Protein AF-A0A267FAV2-F1 (afdb_monomer_lite)

Secondary structure (DSSP, 8-state):
---HHHHHHHHHH---HHHHHHHHHHHHHHT--STHHHHHHHHHHHHHHHHHHHHHHHHHHHHTTS------TTHHHHHHHHHHHHHHHHHHHHHHHHHHHHHHHHHHHHHTTSS-SSGGG---GGGGGT--S--HHHHHHHHHHHHHHHHHHHHHHHHHH--TTHHHHHHHHHHHHHHHHHHT--SSS-HHHHHHHHHHHHHHHHHHHHHHHHHHHHHHHHHHHHHH-

InterPro domains:
  IPR007070 GPI ethanolamine phosphate transferase 1 [PTHR12250] (17-224)
  IPR017852 GPI ethanolamine phosphate transferase 1, C-terminal [PF04987] (23-190)

Organism: NCBI:txid282301

Sequence (229 aa):
QLSPVSVSQSATGYSGLAPSVALLLPVYGLMCISYEGLFLLTLAVFLEAWTRIECLLLMTLADGSDGDCSADEADAKLGKERLAVERGLRTLGGGLRQNLCFVFLLLLSFFGTGNIASINSFDTSSVYCFITVFSPFTMGFLMLIKILLPMLTVGMAFAILARSLLVLEVLLFSDILAVHFFLQIRDHGSWLDIGTSIGHYVVVMATTVASVALLAASRLLLHQRSRQL

Foldseek 3Di:
DDDPVVLVCLVVPPPALVVVLVVLLVLLVLLDPPCLSVLLVVLLVVLRVVLVVLSVVVNVLVVVPPDDDPDDPPVVVVVVVVVVVVSVVVVVVSLLVLLVVLLVQLVCLQVSSPFPPFPVGHDLVSLCSPDVDDDPVVSVVSVVSNSLSSNLSSLLSVLSVDDPVSLVVSLVVLVVVLVVLVVVQDPDDDPVSNRRSVRVSVVSVVSSVSSVVSNVVSNVVSVVVVVVD

pLDDT: mean 78.75, std 15.15, range [25.14, 93.5]

Radius of gyration: 21.68 Å; chains: 1; bounding box: 67×32×62 Å

Structure (mmCIF, N/CA/C/O backbone):
data_AF-A0A267FAV2-F1
#
_entry.id   AF-A0A267FAV2-F1
#
loop_
_atom_site.group_PDB
_atom_site.id
_atom_site.type_symbol
_atom_site.label_atom_id
_atom_site.label_alt_id
_atom_site.label_comp_id
_atom_site.label_asym_id
_atom_site.label_entity_id
_atom_site.label_seq_id
_atom_site.pdbx_PDB_ins_code
_atom_site.Cartn_x
_atom_site.Cartn_y
_atom_site.Cartn_z
_atom_site.occupancy
_atom_site.B_iso_or_equiv
_atom_site.auth_seq_id
_atom_site.auth_comp_id
_atom_site.auth_asym_id
_atom_site.auth_atom_id
_atom_site.pdbx_PDB_model_num
ATOM 1 N N . GLN A 1 1 ? -22.532 -9.111 18.248 1.00 29.09 1 GLN A N 1
ATOM 2 C CA . GLN A 1 1 ? -22.185 -8.012 19.170 1.00 29.09 1 GLN A CA 1
ATOM 3 C C . GLN A 1 1 ? -20.945 -8.448 19.939 1.00 29.09 1 GLN A C 1
ATOM 5 O O . GLN A 1 1 ? -21.062 -9.324 20.782 1.00 29.09 1 GLN A O 1
ATOM 10 N N . LEU A 1 2 ? -19.753 -7.956 19.576 1.00 30.47 2 LEU A N 1
ATOM 11 C CA . LEU A 1 2 ? -18.562 -8.149 20.414 1.00 30.47 2 LEU A CA 1
ATOM 12 C C . LEU A 1 2 ? -18.612 -7.111 21.540 1.00 30.47 2 LEU A C 1
ATOM 14 O O . LEU A 1 2 ? -18.833 -5.932 21.270 1.00 30.47 2 LEU A O 1
ATOM 18 N N . SER A 1 3 ? -18.462 -7.559 22.783 1.00 2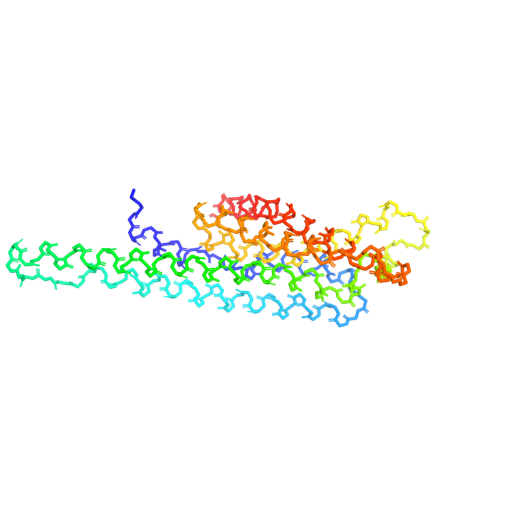5.14 3 SER A N 1
ATOM 19 C CA . SER A 1 3 ? -18.509 -6.715 23.977 1.00 25.14 3 SER A CA 1
ATOM 20 C C . SER A 1 3 ? -17.295 -5.771 24.056 1.00 25.14 3 SER A C 1
ATOM 22 O O . SER A 1 3 ? -16.193 -6.163 23.663 1.00 25.14 3 SER A O 1
ATOM 24 N N . PRO A 1 4 ? -17.442 -4.553 24.610 1.00 40.53 4 PRO A N 1
ATOM 25 C CA . PRO A 1 4 ? -16.343 -3.585 24.754 1.00 40.53 4 PRO A CA 1
ATOM 26 C C . PRO A 1 4 ? -15.168 -4.111 25.606 1.00 40.53 4 PRO A C 1
ATOM 28 O O . PRO A 1 4 ? -14.020 -3.728 25.388 1.00 40.53 4 PRO A O 1
ATOM 31 N N . VAL A 1 5 ? -15.414 -5.088 26.487 1.00 32.50 5 VAL A N 1
ATOM 32 C CA . VAL A 1 5 ? -14.384 -5.768 27.298 1.00 32.50 5 VAL A CA 1
ATOM 33 C C . VAL A 1 5 ? -13.406 -6.588 26.440 1.00 32.50 5 VAL A C 1
ATOM 35 O O . VAL A 1 5 ? -12.216 -6.648 26.746 1.00 32.50 5 VAL A O 1
ATOM 38 N N . SER A 1 6 ? -13.865 -7.149 25.315 1.00 32.69 6 SER A N 1
ATOM 39 C CA . SER A 1 6 ? -12.992 -7.884 24.386 1.00 32.69 6 SER A CA 1
ATOM 40 C C . SER A 1 6 ? -12.042 -6.969 23.603 1.00 32.69 6 SER A C 1
ATOM 42 O O . SER A 1 6 ? -10.961 -7.404 23.221 1.00 32.69 6 SER A O 1
ATOM 44 N N . VAL A 1 7 ? -12.376 -5.682 23.442 1.00 42.69 7 VAL A N 1
ATOM 45 C CA . VAL A 1 7 ? -11.479 -4.679 22.842 1.00 42.69 7 VAL A CA 1
ATOM 46 C C . VAL A 1 7 ? -10.377 -4.279 23.834 1.00 42.69 7 VAL A C 1
ATOM 48 O O . VAL A 1 7 ? -9.220 -4.158 23.436 1.00 42.69 7 VAL A O 1
ATOM 51 N N . SER A 1 8 ? -10.701 -4.173 25.128 1.00 34.88 8 SER A N 1
ATOM 52 C CA . SER A 1 8 ? -9.754 -3.793 26.192 1.00 34.88 8 SER A CA 1
ATOM 53 C C . SER A 1 8 ? -8.695 -4.870 26.494 1.00 34.88 8 SER A C 1
ATOM 55 O O . SER A 1 8 ? -7.505 -4.560 26.586 1.00 34.88 8 SER A O 1
ATOM 57 N N . GLN A 1 9 ? -9.081 -6.153 26.543 1.00 31.70 9 GLN A N 1
ATOM 58 C CA . GLN A 1 9 ? -8.112 -7.258 26.685 1.00 31.70 9 GLN A CA 1
ATOM 59 C C . GLN A 1 9 ? -7.260 -7.462 25.426 1.00 31.70 9 GLN A C 1
ATOM 61 O O . GLN A 1 9 ? -6.096 -7.849 25.512 1.00 31.70 9 GLN A O 1
ATOM 66 N N . SER A 1 10 ? -7.805 -7.141 24.251 1.00 40.38 10 SER A N 1
ATOM 67 C CA . SER A 1 10 ? -7.047 -7.180 23.004 1.00 40.38 10 SER A CA 1
ATOM 68 C C . SER A 1 10 ? -5.971 -6.085 22.974 1.00 40.38 10 SER A C 1
ATOM 70 O O . SER A 1 10 ? -4.807 -6.354 22.698 1.00 40.38 10 SER A O 1
ATOM 72 N N . ALA A 1 11 ? -6.299 -4.864 23.398 1.00 39.41 11 ALA A N 1
ATOM 73 C CA . ALA A 1 11 ? -5.379 -3.738 23.317 1.00 39.41 11 ALA A CA 1
ATOM 74 C C . ALA A 1 11 ? -4.231 -3.759 24.342 1.00 39.41 11 ALA A C 1
ATOM 76 O O . ALA A 1 11 ? -3.222 -3.089 24.138 1.00 39.41 11 ALA A O 1
ATOM 77 N N . THR A 1 12 ? -4.365 -4.532 25.421 1.00 39.56 12 THR A N 1
ATOM 78 C CA . THR A 1 12 ? -3.296 -4.758 26.410 1.00 39.56 12 THR A CA 1
ATOM 79 C C . THR A 1 12 ? -2.497 -6.040 26.141 1.00 39.56 12 THR A C 1
ATOM 81 O O . THR A 1 12 ? -1.340 -6.122 26.546 1.00 39.56 12 THR A O 1
ATOM 84 N N . GLY A 1 13 ? -3.069 -7.011 25.416 1.00 39.50 13 GLY A N 1
ATOM 85 C CA . GLY A 1 13 ? -2.434 -8.289 25.064 1.00 39.50 13 GLY A CA 1
ATOM 86 C C . GLY A 1 13 ? -1.768 -8.351 23.682 1.00 39.50 13 GLY A C 1
ATOM 87 O O . GLY A 1 13 ? -0.980 -9.265 23.432 1.00 39.50 13 GLY A O 1
ATOM 88 N N . TYR A 1 14 ? -2.026 -7.404 22.770 1.00 47.38 14 TYR A N 1
ATOM 89 C CA . TYR A 1 14 ? -1.315 -7.353 21.490 1.00 47.38 14 TYR A CA 1
ATOM 90 C C . TYR A 1 14 ? 0.112 -6.852 21.693 1.00 47.38 14 TYR A C 1
ATOM 92 O O . TYR A 1 14 ? 0.410 -5.661 21.655 1.00 47.38 14 TYR A O 1
ATOM 100 N N . SER A 1 15 ? 1.022 -7.806 21.855 1.00 54.25 15 SER A N 1
ATOM 101 C CA . SER A 1 15 ? 2.437 -7.641 21.554 1.00 54.25 15 SER A CA 1
ATOM 102 C C . SER A 1 15 ? 2.584 -6.827 20.256 1.00 54.25 15 SER A C 1
ATOM 104 O O . SER A 1 15 ? 2.169 -7.316 19.205 1.00 54.25 15 SER A O 1
ATOM 106 N N . GLY A 1 16 ? 3.094 -5.593 20.347 1.00 62.81 16 GLY A N 1
ATOM 107 C CA . GLY A 1 16 ? 2.963 -4.549 19.319 1.00 62.81 16 GLY A CA 1
ATOM 108 C C . GLY A 1 16 ? 3.390 -4.925 17.892 1.00 62.81 16 GLY A C 1
ATOM 109 O O . GLY A 1 16 ? 3.912 -6.013 17.622 1.00 62.81 16 GLY A O 1
ATOM 110 N N . LEU A 1 17 ? 3.196 -3.994 16.955 1.00 78.25 17 LEU A N 1
ATOM 111 C CA . LEU A 1 17 ? 3.663 -4.132 15.571 1.00 78.25 17 LEU A CA 1
ATOM 112 C C . LEU A 1 17 ? 5.196 -4.311 15.533 1.00 78.25 17 LEU A C 1
ATOM 114 O O . LEU A 1 17 ? 5.707 -5.111 14.746 1.00 78.25 17 LEU A O 1
ATOM 118 N N . ALA A 1 18 ? 5.912 -3.648 16.447 1.00 79.12 18 ALA A N 1
ATOM 119 C CA . ALA A 1 18 ? 7.370 -3.677 16.590 1.00 79.12 18 ALA A CA 1
ATOM 120 C C . ALA A 1 18 ? 8.040 -5.073 16.478 1.00 79.12 18 ALA A C 1
ATOM 122 O O . ALA A 1 18 ? 8.889 -5.241 15.605 1.00 79.12 18 ALA A O 1
ATOM 123 N N . PRO A 1 19 ? 7.694 -6.102 17.275 1.00 78.38 19 PRO A N 1
ATOM 124 C CA . PRO A 1 19 ? 8.284 -7.444 17.152 1.00 78.38 19 PRO A CA 1
ATOM 125 C C . PRO A 1 19 ? 8.024 -8.138 15.806 1.00 78.38 19 PRO A C 1
ATOM 127 O O . PRO A 1 19 ? 8.899 -8.847 15.316 1.00 78.38 19 PRO A O 1
ATOM 130 N N . SER A 1 20 ? 6.864 -7.926 15.174 1.00 82.44 20 SER A N 1
ATOM 131 C CA . SER A 1 20 ? 6.602 -8.467 13.830 1.00 82.44 20 SER A CA 1
ATOM 132 C C . SER A 1 20 ? 7.454 -7.769 12.768 1.00 82.44 20 SER A C 1
ATOM 134 O O . SER A 1 20 ? 7.945 -8.421 11.851 1.00 82.44 20 SER A O 1
ATOM 136 N N . VAL A 1 21 ? 7.682 -6.463 12.909 1.00 83.25 21 VAL A N 1
ATOM 137 C CA . VAL A 1 21 ? 8.559 -5.701 12.008 1.00 83.25 21 VAL A CA 1
ATOM 138 C C . VAL A 1 21 ? 10.035 -6.038 12.234 1.00 83.25 21 VAL A C 1
ATOM 140 O O . VAL A 1 21 ? 10.796 -6.123 11.271 1.00 83.25 21 VAL A O 1
ATOM 143 N N . ALA A 1 22 ? 10.441 -6.312 13.475 1.00 84.38 22 ALA A N 1
ATOM 144 C CA . ALA A 1 22 ? 11.809 -6.704 13.812 1.00 84.38 22 ALA A CA 1
ATOM 145 C C . ALA A 1 22 ? 12.256 -7.997 13.104 1.00 84.38 22 ALA A C 1
ATOM 147 O O . ALA A 1 22 ? 13.434 -8.136 12.795 1.00 84.38 22 ALA A O 1
ATOM 148 N N . LEU A 1 23 ? 11.328 -8.910 12.792 1.00 86.12 23 LEU A N 1
ATOM 149 C CA . LEU A 1 23 ? 11.600 -10.116 11.994 1.00 86.12 23 LEU A CA 1
ATOM 150 C C . LEU A 1 23 ? 11.865 -9.811 10.511 1.00 86.12 23 LEU A C 1
ATOM 152 O O . LEU A 1 23 ? 12.603 -10.541 9.854 1.00 86.12 23 LEU A O 1
ATOM 156 N N . LEU A 1 24 ? 11.271 -8.742 9.979 1.00 85.62 24 LEU A N 1
ATOM 157 C CA . LEU A 1 24 ? 11.387 -8.351 8.569 1.00 85.62 24 LEU A CA 1
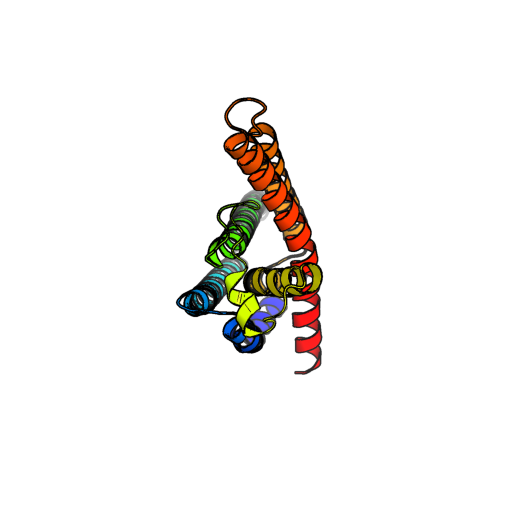ATOM 158 C C . LEU A 1 24 ? 12.613 -7.463 8.310 1.00 85.62 24 LEU A C 1
ATOM 160 O O . LEU A 1 24 ? 13.150 -7.452 7.202 1.00 85.62 24 LEU A O 1
ATOM 164 N N . LEU A 1 25 ? 13.075 -6.748 9.339 1.00 85.75 25 LEU A N 1
ATOM 165 C CA . LEU A 1 25 ? 14.178 -5.793 9.255 1.00 85.75 25 LEU A CA 1
ATOM 166 C C . LEU A 1 25 ? 15.505 -6.406 8.750 1.00 85.75 25 LEU A C 1
ATOM 168 O O . LEU A 1 25 ? 16.123 -5.782 7.890 1.00 85.75 25 LEU A O 1
ATOM 172 N N . PRO A 1 26 ? 15.943 -7.612 9.177 1.00 85.69 26 PRO A N 1
ATOM 173 C CA . PRO A 1 26 ? 17.168 -8.227 8.663 1.00 85.69 26 PRO A CA 1
ATOM 174 C C . PRO A 1 26 ? 17.061 -8.606 7.184 1.00 85.69 26 PRO A C 1
ATOM 176 O O . PRO A 1 26 ? 18.006 -8.402 6.430 1.00 85.69 26 PRO A O 1
ATOM 179 N N . VAL A 1 27 ? 15.903 -9.122 6.754 1.00 87.69 27 VAL A N 1
ATOM 180 C CA . VAL A 1 27 ? 15.676 -9.533 5.358 1.00 87.69 27 VAL A CA 1
ATOM 181 C C . VAL A 1 27 ? 15.732 -8.319 4.437 1.00 87.69 27 VAL A C 1
ATOM 183 O O . VAL A 1 27 ? 16.400 -8.355 3.408 1.00 87.69 27 VAL A O 1
ATOM 186 N N . TYR A 1 28 ? 15.076 -7.228 4.834 1.00 87.12 28 TYR A N 1
ATOM 187 C CA . TYR A 1 28 ? 15.125 -5.975 4.090 1.00 87.12 28 TYR A CA 1
ATOM 188 C C . TYR A 1 28 ? 16.530 -5.358 4.119 1.00 87.12 28 TYR A C 1
ATOM 190 O O . TYR A 1 28 ? 17.038 -4.954 3.078 1.00 87.12 28 TYR A O 1
ATOM 198 N N . GLY A 1 29 ? 17.191 -5.363 5.281 1.00 84.75 29 GLY A N 1
ATOM 199 C CA . GLY A 1 29 ? 18.538 -4.820 5.459 1.00 84.75 29 GLY A CA 1
ATOM 200 C C . GLY A 1 29 ? 19.592 -5.488 4.575 1.00 84.75 29 GLY A C 1
ATOM 201 O O . GLY A 1 29 ? 20.455 -4.795 4.046 1.00 84.75 29 GLY A O 1
ATOM 202 N N . LEU A 1 30 ? 19.490 -6.801 4.337 1.00 85.81 30 LEU A N 1
ATOM 203 C CA . LEU A 1 30 ? 20.377 -7.508 3.403 1.00 85.81 30 LEU A CA 1
ATOM 204 C C . LEU A 1 30 ? 20.200 -7.051 1.942 1.00 85.81 30 LEU A C 1
ATOM 206 O O . LEU A 1 30 ? 21.119 -7.208 1.144 1.00 85.81 30 LEU A O 1
ATOM 210 N N . MET A 1 31 ? 19.036 -6.499 1.584 1.00 82.94 31 MET A N 1
ATOM 211 C CA . MET A 1 31 ? 18.729 -5.992 0.240 1.00 82.94 31 MET A CA 1
ATOM 212 C C . MET A 1 31 ? 18.915 -4.469 0.101 1.00 82.94 31 MET A C 1
ATOM 214 O O . MET A 1 31 ? 18.584 -3.898 -0.944 1.00 82.94 31 MET A O 1
ATOM 218 N N . CYS A 1 32 ? 19.410 -3.782 1.133 1.00 82.62 32 CYS A N 1
ATOM 219 C CA . CYS A 1 32 ? 19.641 -2.338 1.112 1.00 82.62 32 CYS A CA 1
ATOM 220 C C . CYS A 1 32 ? 21.076 -2.011 0.693 1.00 82.62 32 CYS A C 1
ATOM 222 O O . CYS A 1 32 ? 22.023 -2.581 1.225 1.00 82.62 32 CYS A O 1
ATOM 224 N N . ILE A 1 33 ? 21.245 -1.034 -0.202 1.00 76.31 33 ILE A N 1
ATOM 225 C CA . ILE A 1 33 ? 22.588 -0.573 -0.613 1.00 76.31 33 ILE A CA 1
ATOM 226 C C . ILE A 1 33 ? 23.049 0.649 0.197 1.00 76.31 33 ILE A C 1
ATOM 228 O O . ILE A 1 33 ? 24.242 0.931 0.280 1.00 76.31 33 ILE A O 1
ATOM 232 N N . SER A 1 34 ? 22.123 1.413 0.790 1.00 75.12 34 SER A N 1
ATOM 233 C CA . SER A 1 34 ? 22.451 2.684 1.454 1.00 75.12 34 SER A CA 1
ATOM 234 C C . SER A 1 34 ? 21.309 3.176 2.369 1.00 75.12 34 SER A C 1
ATOM 236 O O . SER A 1 34 ? 20.778 2.417 3.181 1.00 75.12 34 SER A O 1
ATOM 238 N N . TYR A 1 35 ? 20.902 4.443 2.224 1.00 75.75 35 TYR A N 1
ATOM 239 C CA . TYR A 1 35 ? 19.837 5.130 2.965 1.00 75.75 35 TYR A CA 1
ATOM 240 C C . TYR A 1 35 ? 18.464 4.440 2.902 1.00 75.75 35 TYR A C 1
ATOM 242 O O . TYR A 1 35 ? 17.610 4.702 3.745 1.00 75.75 35 TYR A O 1
ATOM 250 N N . GLU A 1 36 ? 18.255 3.522 1.957 1.00 78.88 36 GLU A N 1
ATOM 251 C CA . GLU A 1 36 ? 17.046 2.699 1.846 1.00 78.88 36 GLU A CA 1
ATOM 252 C C . GLU A 1 36 ? 16.726 1.934 3.139 1.00 78.88 36 GLU A C 1
ATOM 254 O O . GLU A 1 36 ? 15.554 1.721 3.444 1.00 78.88 36 GLU A O 1
ATOM 259 N N . GLY A 1 37 ? 17.744 1.554 3.922 1.00 79.69 37 GLY A N 1
ATOM 260 C CA . GLY A 1 37 ? 17.553 0.887 5.214 1.00 79.69 37 GLY A CA 1
ATOM 261 C C . GLY A 1 37 ? 16.861 1.777 6.251 1.00 79.69 37 GLY A C 1
ATOM 262 O O . GLY A 1 37 ? 16.057 1.294 7.049 1.00 79.69 37 GLY A O 1
ATOM 263 N N . LEU A 1 38 ? 17.107 3.092 6.201 1.00 85.38 38 LEU A N 1
ATOM 264 C CA . LEU A 1 38 ? 16.455 4.059 7.087 1.00 85.38 38 LEU A CA 1
ATOM 265 C C . LEU A 1 38 ? 14.967 4.197 6.769 1.00 85.38 38 LEU A C 1
ATOM 267 O O . LEU A 1 38 ? 14.190 4.449 7.682 1.00 85.38 38 LEU A O 1
ATOM 271 N N . PHE A 1 39 ? 14.564 3.994 5.512 1.00 88.19 39 PHE A N 1
ATOM 272 C CA . PHE A 1 39 ? 13.165 4.100 5.102 1.00 88.19 39 PHE A CA 1
ATOM 273 C C . PHE A 1 39 ? 12.267 3.099 5.836 1.00 88.19 39 PHE A C 1
ATOM 275 O O . PHE A 1 39 ? 11.241 3.487 6.388 1.00 88.19 39 PHE A O 1
ATOM 282 N N . LEU A 1 40 ? 12.655 1.819 5.906 1.00 87.50 40 LEU A N 1
ATOM 283 C CA . LEU A 1 40 ? 11.840 0.827 6.614 1.00 87.50 40 LEU A CA 1
ATOM 284 C C . LEU A 1 40 ? 11.782 1.119 8.119 1.00 87.50 40 LEU A C 1
ATOM 286 O O . LEU A 1 40 ? 10.737 0.928 8.735 1.00 87.50 40 LEU A O 1
ATOM 290 N N . LEU A 1 41 ? 12.878 1.612 8.704 1.00 88.31 41 LEU A N 1
ATOM 291 C CA . LEU A 1 41 ? 12.920 1.998 10.113 1.00 88.31 41 LEU A CA 1
ATOM 292 C C . LEU A 1 41 ? 11.986 3.183 10.401 1.00 88.31 41 LEU A C 1
ATOM 294 O O . LEU A 1 41 ? 11.188 3.123 11.336 1.00 88.31 41 LEU A O 1
ATOM 298 N N . THR A 1 42 ? 12.061 4.252 9.605 1.00 90.81 42 THR A N 1
ATOM 299 C CA . THR A 1 42 ? 11.204 5.434 9.781 1.00 90.81 42 THR A CA 1
ATOM 300 C C . THR A 1 42 ? 9.741 5.095 9.523 1.00 90.81 42 THR A C 1
ATOM 302 O O . THR A 1 42 ? 8.882 5.502 10.306 1.00 90.81 42 THR A O 1
ATOM 305 N N . LEU A 1 43 ? 9.457 4.280 8.502 1.00 91.38 43 LEU A N 1
ATOM 306 C CA . LEU A 1 43 ? 8.122 3.752 8.230 1.00 91.38 43 LEU A CA 1
ATOM 307 C C . LEU A 1 43 ? 7.602 2.924 9.412 1.00 91.38 43 LEU A C 1
ATOM 309 O O . LEU A 1 43 ? 6.468 3.115 9.835 1.00 91.38 43 LEU A O 1
ATOM 313 N N . ALA A 1 44 ? 8.423 2.047 9.993 1.00 90.06 44 ALA A N 1
ATOM 314 C CA . ALA A 1 44 ? 8.038 1.229 11.141 1.00 90.06 44 ALA A CA 1
ATOM 315 C C . ALA A 1 44 ? 7.674 2.073 12.371 1.00 90.06 44 ALA A C 1
ATOM 317 O O . ALA A 1 44 ? 6.638 1.840 12.994 1.00 90.06 44 ALA A O 1
ATOM 318 N N . VAL A 1 45 ? 8.497 3.074 12.699 1.00 90.44 45 VAL A N 1
ATOM 319 C CA . VAL A 1 45 ? 8.231 4.002 13.810 1.00 90.44 45 VAL A CA 1
ATOM 320 C C . VAL A 1 45 ? 6.952 4.797 13.553 1.00 90.44 45 VAL A C 1
ATOM 322 O O . VAL A 1 45 ? 6.118 4.928 14.448 1.00 90.44 45 VAL A O 1
ATOM 325 N N . PHE A 1 46 ? 6.767 5.288 12.325 1.00 93.06 46 PHE A N 1
ATOM 326 C CA . PHE A 1 46 ? 5.557 6.006 11.938 1.00 93.06 46 PHE A CA 1
ATOM 327 C C . PHE A 1 46 ? 4.305 5.126 12.063 1.00 93.06 46 PHE A C 1
ATOM 329 O O . PHE A 1 46 ? 3.304 5.563 12.625 1.00 93.06 46 PHE A O 1
ATOM 336 N N . LEU A 1 47 ? 4.358 3.876 11.595 1.00 91.94 47 LEU A N 1
ATOM 337 C CA . LEU A 1 47 ? 3.239 2.933 11.673 1.00 91.94 47 LEU A CA 1
ATOM 338 C C . LEU A 1 47 ? 2.898 2.543 13.115 1.00 91.94 47 LEU A C 1
ATOM 340 O O . LEU A 1 47 ? 1.722 2.435 13.458 1.00 91.94 47 LEU A O 1
ATOM 344 N N . GLU A 1 48 ? 3.897 2.363 13.978 1.00 89.56 48 GLU A N 1
ATOM 345 C CA . GLU A 1 48 ? 3.685 2.119 15.410 1.00 89.56 48 GLU A CA 1
ATOM 346 C C . GLU A 1 48 ? 3.018 3.335 16.079 1.00 89.56 48 GLU A C 1
ATOM 348 O O . GLU A 1 48 ? 2.068 3.182 16.844 1.00 89.56 48 GLU A O 1
ATOM 353 N N . ALA A 1 49 ? 3.454 4.557 15.758 1.00 90.25 49 ALA A N 1
ATOM 354 C CA . ALA A 1 49 ? 2.815 5.769 16.266 1.00 90.25 49 ALA A CA 1
ATOM 355 C C . ALA A 1 49 ? 1.368 5.901 15.761 1.00 90.25 49 ALA A C 1
ATOM 357 O O . ALA A 1 49 ? 0.452 6.129 16.552 1.00 90.25 49 ALA A O 1
ATOM 358 N N . TRP A 1 50 ? 1.150 5.706 14.460 1.00 90.62 50 TRP A N 1
ATOM 359 C CA . TRP A 1 50 ? -0.169 5.780 13.836 1.00 90.62 50 TRP A CA 1
ATOM 360 C C . TRP A 1 50 ? -1.143 4.746 14.415 1.00 90.62 50 TRP A C 1
ATOM 362 O O . TRP A 1 50 ? -2.243 5.109 14.827 1.00 90.62 50 TRP A O 1
ATOM 372 N N . THR A 1 51 ? -0.729 3.481 14.531 1.00 87.56 51 THR A N 1
ATOM 373 C CA . THR A 1 51 ? -1.562 2.414 15.114 1.00 87.56 51 THR A CA 1
ATOM 374 C C . THR A 1 51 ? -1.922 2.687 16.571 1.00 87.56 51 THR A C 1
ATOM 376 O O . THR A 1 51 ? -3.076 2.504 16.952 1.00 87.56 51 THR A O 1
ATOM 379 N N . ARG A 1 52 ? -0.987 3.197 17.384 1.00 87.12 52 ARG A N 1
ATOM 380 C CA . ARG A 1 52 ? -1.275 3.595 18.772 1.00 87.12 52 ARG A CA 1
ATOM 381 C C . ARG A 1 52 ? -2.286 4.733 18.852 1.00 87.12 52 ARG A C 1
ATOM 383 O O . ARG A 1 52 ? -3.206 4.656 19.660 1.00 87.12 52 ARG A O 1
ATOM 390 N N . ILE A 1 53 ? -2.136 5.762 18.017 1.00 87.06 53 ILE A N 1
ATOM 391 C CA . ILE A 1 53 ? -3.068 6.897 17.972 1.00 87.06 53 ILE A CA 1
ATOM 392 C C . ILE A 1 53 ? -4.473 6.424 17.583 1.00 87.06 53 ILE A C 1
ATOM 394 O O . ILE A 1 53 ? -5.444 6.797 18.237 1.00 87.06 53 ILE A O 1
ATOM 398 N N . GLU A 1 54 ? -4.593 5.574 16.562 1.00 86.12 54 GLU A N 1
ATOM 399 C CA . GLU A 1 54 ? -5.885 5.021 16.144 1.00 86.12 54 GLU A CA 1
ATOM 400 C C . GLU A 1 54 ? -6.518 4.134 17.219 1.00 86.12 54 GLU A C 1
ATOM 402 O O . GLU A 1 54 ? -7.710 4.258 17.495 1.00 86.12 54 GLU A O 1
ATOM 407 N N . CYS A 1 55 ? -5.734 3.278 17.878 1.00 81.81 55 CYS A N 1
ATOM 408 C CA . CYS A 1 55 ? -6.224 2.462 18.987 1.00 81.81 55 CYS A CA 1
ATOM 409 C C . CYS A 1 55 ? -6.723 3.326 20.153 1.00 81.81 55 CYS A C 1
ATOM 411 O O . CYS A 1 55 ? -7.805 3.070 20.678 1.00 81.81 55 CYS A O 1
ATOM 413 N N . LEU A 1 56 ? -5.983 4.376 20.526 1.00 84.50 56 LEU A N 1
ATOM 414 C CA . LEU A 1 56 ? -6.405 5.321 21.564 1.00 84.50 56 LEU A CA 1
ATOM 415 C C . LEU A 1 56 ? -7.696 6.049 21.175 1.00 84.50 56 LEU A C 1
ATOM 417 O O . LEU A 1 56 ? -8.593 6.191 22.003 1.00 84.50 56 LEU A O 1
ATOM 421 N N . LEU A 1 57 ? -7.829 6.462 19.913 1.00 82.38 57 LEU A N 1
ATOM 422 C CA . LEU A 1 57 ? -9.049 7.096 19.417 1.00 82.38 57 LEU A CA 1
ATOM 423 C C . LEU A 1 57 ? -10.249 6.135 19.445 1.00 82.38 57 LEU A C 1
ATOM 425 O O . LEU A 1 57 ? -11.361 6.532 19.782 1.00 82.38 57 LEU A O 1
ATOM 429 N N . LEU A 1 58 ? -10.042 4.859 19.119 1.00 77.75 58 LEU A N 1
ATOM 430 C CA . LEU A 1 58 ? -11.096 3.847 19.204 1.00 77.75 58 LEU A CA 1
ATOM 431 C C . LEU A 1 58 ? -11.537 3.593 20.652 1.00 77.75 58 LEU A C 1
ATOM 433 O O . LEU A 1 58 ? -12.722 3.358 20.885 1.00 77.75 58 LEU A O 1
ATOM 437 N N . MET A 1 59 ? -10.612 3.660 21.613 1.00 76.88 59 MET A N 1
ATOM 438 C CA . MET A 1 59 ? -10.928 3.527 23.038 1.00 76.88 59 MET A CA 1
ATOM 439 C C . MET A 1 59 ? -11.734 4.712 23.569 1.00 76.88 59 MET A C 1
ATOM 441 O O . MET A 1 59 ? -12.748 4.498 24.227 1.00 76.88 59 MET A O 1
ATOM 445 N N . THR A 1 60 ? -11.341 5.950 23.255 1.00 76.56 60 THR A N 1
ATOM 446 C CA . THR A 1 60 ? -12.071 7.145 23.719 1.00 76.56 60 THR A CA 1
ATOM 447 C C . THR A 1 60 ? -13.487 7.212 23.154 1.00 76.56 60 THR A C 1
ATOM 449 O O . THR A 1 60 ? -14.414 7.639 23.839 1.00 76.56 60 THR A O 1
ATOM 452 N N . LEU A 1 61 ? -13.685 6.734 21.923 1.00 73.06 61 LEU A N 1
ATOM 453 C CA . LEU A 1 61 ? -15.013 6.610 21.322 1.00 73.06 61 LEU A CA 1
ATOM 454 C C . LEU A 1 61 ? -15.871 5.508 21.967 1.00 73.06 61 LEU A C 1
ATOM 456 O O . LEU A 1 61 ? -17.097 5.604 21.914 1.00 73.06 61 LEU A O 1
ATOM 460 N N . ALA A 1 62 ? -15.260 4.471 22.547 1.00 68.81 62 ALA A N 1
ATOM 461 C CA . ALA A 1 62 ? -15.974 3.397 23.236 1.00 68.81 62 ALA A CA 1
ATOM 462 C C . ALA A 1 62 ? -16.409 3.798 24.658 1.00 68.81 62 ALA A C 1
ATOM 464 O O . ALA A 1 62 ? -17.512 3.446 25.069 1.00 68.81 62 ALA A O 1
ATOM 465 N N . ASP A 1 63 ? -15.577 4.562 25.370 1.00 65.75 63 ASP A N 1
ATOM 466 C CA . ASP A 1 63 ? -15.807 4.985 26.761 1.00 65.75 63 ASP A CA 1
ATOM 467 C C . ASP A 1 63 ? -16.981 5.976 26.905 1.00 65.75 63 ASP A C 1
ATOM 469 O O . ASP A 1 63 ? -17.734 5.949 27.874 1.00 65.75 63 ASP A O 1
ATOM 473 N N . GLY A 1 64 ? -17.250 6.778 25.869 1.00 57.12 64 GLY A N 1
ATOM 474 C CA . GLY A 1 64 ? -18.415 7.674 25.821 1.00 57.12 64 GLY A CA 1
ATOM 475 C C . GLY A 1 64 ? -19.785 6.976 25.741 1.00 57.12 64 GLY A C 1
ATOM 476 O O . GLY A 1 64 ? -20.794 7.658 25.563 1.00 57.12 64 GLY A O 1
ATOM 477 N N . SER A 1 65 ? -19.844 5.639 25.813 1.00 54.12 65 SER A N 1
ATOM 478 C CA . SER A 1 65 ? -21.086 4.857 25.757 1.00 54.12 65 SER A CA 1
ATOM 479 C C . SER A 1 65 ? -21.703 4.537 27.127 1.00 54.12 65 SER A C 1
ATOM 481 O O . SER A 1 65 ? -22.877 4.170 27.141 1.00 54.12 65 SER A O 1
ATOM 483 N N . ASP A 1 66 ? -20.965 4.683 28.234 1.00 49.97 66 ASP A N 1
ATOM 484 C CA . ASP A 1 66 ? -21.416 4.279 29.584 1.00 49.97 66 ASP A CA 1
ATOM 485 C C . ASP A 1 66 ? -21.829 5.463 30.489 1.00 49.97 66 ASP A C 1
ATOM 487 O O . ASP A 1 66 ? -22.113 5.285 31.670 1.00 49.97 66 ASP A O 1
ATOM 491 N N . GLY A 1 67 ? -21.915 6.681 29.943 1.00 48.22 67 GLY A N 1
ATOM 492 C CA . GLY A 1 67 ? -22.384 7.864 30.674 1.00 48.22 67 GLY A CA 1
ATOM 493 C C . GLY A 1 67 ? -23.912 7.934 30.797 1.00 48.22 67 GLY A C 1
ATOM 494 O O . GLY A 1 67 ? -24.593 8.211 29.811 1.00 48.22 67 GLY A O 1
ATOM 495 N N . ASP A 1 68 ? -24.403 7.693 32.017 1.00 52.84 68 ASP A N 1
ATOM 496 C CA . ASP A 1 68 ? -25.768 7.830 32.556 1.00 52.84 68 ASP A CA 1
ATOM 497 C C . ASP A 1 68 ? -26.718 8.807 31.841 1.00 52.84 68 ASP A C 1
ATOM 499 O O . ASP A 1 68 ? -26.375 9.961 31.592 1.00 52.84 68 ASP A O 1
ATOM 503 N N . CYS A 1 69 ? -27.980 8.393 31.663 1.00 47.06 69 CYS A N 1
ATOM 504 C CA . CYS A 1 69 ? -29.109 9.317 31.496 1.00 47.06 69 CYS A CA 1
ATOM 505 C C . CYS A 1 69 ? -30.388 8.758 32.139 1.00 47.06 69 CYS A C 1
ATOM 507 O O . CYS A 1 69 ? -31.152 8.016 31.522 1.00 47.06 69 CYS A O 1
ATOM 509 N N . SER A 1 70 ? 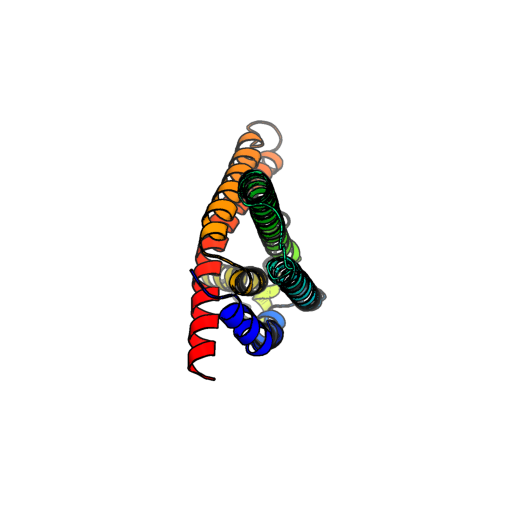-30.643 9.184 33.375 1.00 46.94 70 SER A N 1
ATOM 510 C CA . SER A 1 70 ? -31.978 9.284 33.963 1.00 46.94 70 SER A CA 1
ATOM 511 C C . SER A 1 70 ? -32.704 10.499 33.360 1.00 46.94 70 SER A C 1
ATOM 513 O O . SER A 1 70 ? -32.515 11.621 33.829 1.00 46.94 70 SER A O 1
ATOM 515 N N . ALA A 1 71 ? -33.487 10.307 32.296 1.00 57.34 71 ALA A N 1
ATOM 516 C CA . ALA A 1 71 ? -34.379 11.327 31.728 1.00 57.34 71 ALA A CA 1
ATOM 517 C C . ALA A 1 71 ? -35.568 10.675 30.994 1.00 57.34 71 ALA A C 1
ATOM 519 O O . ALA A 1 71 ? -35.450 9.546 30.516 1.00 57.34 71 ALA A O 1
ATOM 520 N N . ASP A 1 72 ? -36.695 11.394 30.932 1.00 59.28 72 ASP A N 1
ATOM 521 C CA . ASP A 1 72 ? -38.019 10.951 30.463 1.00 59.28 72 ASP A CA 1
ATOM 522 C C . ASP A 1 72 ? -38.029 10.102 29.175 1.00 59.28 72 ASP A C 1
ATOM 524 O O . ASP A 1 72 ? -37.397 10.412 28.166 1.00 59.28 72 ASP A O 1
ATOM 528 N N . GLU A 1 73 ? -38.833 9.034 29.196 1.00 61.53 73 GLU A N 1
ATOM 529 C CA . GLU A 1 73 ? -38.787 7.887 28.275 1.00 61.53 73 GLU A CA 1
ATOM 530 C C . GLU A 1 73 ? -39.149 8.203 26.804 1.00 61.53 73 GLU A C 1
ATOM 532 O O . GLU A 1 73 ? -38.774 7.454 25.896 1.00 61.53 73 GLU A O 1
ATOM 537 N N . ALA A 1 74 ? -39.849 9.315 26.541 1.00 60.84 74 ALA A N 1
ATOM 538 C CA . ALA A 1 74 ? -40.249 9.742 25.193 1.00 60.84 74 ALA A CA 1
ATOM 539 C C . ALA A 1 74 ? -39.195 10.634 24.505 1.00 60.84 74 ALA A C 1
ATOM 541 O O . ALA A 1 74 ? -38.795 10.338 23.376 1.00 60.84 74 ALA A O 1
ATOM 542 N N . ASP A 1 75 ? -38.677 11.657 25.194 1.00 62.41 75 ASP A N 1
ATOM 543 C CA . ASP A 1 75 ? -37.577 12.501 24.691 1.00 62.41 75 ASP A CA 1
ATOM 544 C C . ASP A 1 75 ? -36.243 11.738 24.662 1.00 62.41 75 ASP A C 1
ATOM 546 O O . ASP A 1 75 ? -35.416 11.934 23.764 1.00 62.41 75 ASP A O 1
ATOM 550 N N . ALA A 1 76 ? -36.067 10.768 25.566 1.00 65.31 76 ALA A N 1
ATOM 551 C CA . ALA A 1 76 ? -34.923 9.865 25.558 1.00 65.31 76 ALA A CA 1
ATOM 552 C C . ALA A 1 76 ? -34.848 9.012 24.280 1.00 65.31 76 ALA A C 1
ATOM 554 O O . ALA A 1 76 ? -33.747 8.718 23.814 1.00 65.31 76 ALA A O 1
ATOM 555 N N . LYS A 1 77 ? -35.981 8.631 23.666 1.00 69.44 77 LYS A N 1
ATOM 556 C CA . LYS A 1 77 ? -35.981 7.844 22.416 1.00 69.44 77 LYS A CA 1
ATOM 557 C C . LYS A 1 77 ? -35.496 8.664 21.222 1.00 69.44 77 LYS A C 1
ATOM 559 O O . LYS A 1 77 ? -34.607 8.202 20.507 1.00 69.44 77 LYS A O 1
ATOM 564 N N . LEU A 1 78 ? -36.002 9.888 21.053 1.00 70.69 78 LEU A N 1
ATOM 565 C CA . LEU A 1 78 ? -35.587 10.782 19.965 1.00 70.69 78 LEU A CA 1
ATOM 566 C C . LEU A 1 78 ? -34.112 11.200 20.108 1.00 70.69 78 LEU A C 1
ATOM 568 O O . LEU A 1 78 ? -33.355 11.192 19.133 1.00 70.69 78 LEU A O 1
ATOM 572 N N . GLY A 1 79 ? -33.672 11.495 21.336 1.00 70.75 79 GLY A N 1
ATOM 573 C CA . GLY A 1 79 ? -32.269 11.781 21.640 1.00 70.75 79 GLY A CA 1
ATOM 574 C C . GLY A 1 79 ? -31.347 10.591 21.353 1.00 70.75 79 GLY A C 1
ATOM 575 O O . GLY A 1 79 ? -30.274 10.764 20.770 1.00 70.75 79 GLY A O 1
ATOM 576 N N . LYS A 1 80 ? -31.778 9.367 21.681 1.00 73.12 80 LYS A N 1
ATOM 577 C CA . LYS A 1 80 ? -31.009 8.134 21.459 1.00 73.12 80 LYS A CA 1
ATOM 578 C C . LYS A 1 80 ? -30.854 7.795 19.977 1.00 73.12 80 LYS A C 1
ATOM 580 O O . LYS A 1 80 ? -29.767 7.369 19.586 1.00 73.12 80 LYS A O 1
ATOM 585 N N . GLU A 1 81 ? -31.876 8.033 19.152 1.00 75.06 81 GLU A N 1
ATOM 586 C CA . GLU A 1 81 ? -31.782 7.879 17.692 1.00 75.06 81 GLU A CA 1
ATOM 587 C C . GLU A 1 81 ? -30.825 8.899 17.070 1.00 75.06 81 GLU A C 1
ATOM 589 O O . GLU A 1 81 ? -29.935 8.521 16.307 1.00 75.06 81 GLU A O 1
ATOM 594 N N . ARG A 1 82 ? -30.917 10.177 17.460 1.00 72.94 82 ARG A N 1
ATOM 595 C CA . ARG A 1 82 ? -29.993 11.218 16.984 1.00 72.94 82 ARG A CA 1
ATOM 596 C C . ARG A 1 82 ? -28.543 10.910 17.372 1.00 72.94 82 ARG A C 1
ATOM 598 O O . ARG A 1 82 ? -27.645 11.024 16.539 1.00 72.94 82 ARG A O 1
ATOM 605 N N . LEU A 1 83 ? -28.320 10.440 18.601 1.00 72.88 83 LEU A N 1
ATOM 606 C CA . LEU A 1 83 ? -27.003 10.021 19.091 1.00 72.88 83 LEU A CA 1
ATOM 607 C C . LEU A 1 83 ? -26.495 8.747 18.393 1.00 72.88 83 LEU A C 1
ATOM 609 O O . LEU A 1 83 ? -25.286 8.551 18.268 1.00 72.88 83 LEU A O 1
ATOM 613 N N . ALA A 1 84 ? -27.389 7.849 17.968 1.00 70.81 84 ALA A N 1
ATOM 614 C CA . ALA A 1 84 ? -27.037 6.650 17.208 1.00 70.81 84 ALA A CA 1
ATOM 615 C C . ALA A 1 84 ? -26.643 6.989 15.763 1.00 70.81 84 ALA A C 1
ATOM 617 O O . ALA A 1 84 ? -25.639 6.471 15.276 1.00 70.81 84 ALA A O 1
ATOM 618 N N . VAL A 1 85 ? -27.366 7.906 15.109 1.00 76.69 85 VAL A N 1
ATOM 619 C CA . VAL A 1 85 ? -27.018 8.425 13.776 1.00 76.69 85 VAL A CA 1
ATOM 620 C C . VAL A 1 85 ? -25.680 9.161 13.817 1.00 76.69 85 VAL A C 1
ATOM 622 O O . VAL A 1 85 ? -24.811 8.888 12.993 1.00 76.69 85 VAL A O 1
ATOM 625 N N . GLU A 1 86 ? -25.464 10.034 14.804 1.00 73.00 86 GLU A N 1
ATOM 626 C CA . GLU A 1 86 ? -24.201 10.765 14.956 1.00 73.00 86 GLU A CA 1
ATOM 627 C C . GLU A 1 86 ? -23.018 9.820 15.226 1.00 73.00 86 GLU A C 1
ATOM 629 O O . GLU A 1 86 ? -21.946 9.978 14.639 1.00 73.00 86 GLU A O 1
ATOM 634 N N . ARG A 1 87 ? -23.217 8.775 16.041 1.00 67.38 87 ARG A N 1
ATOM 635 C CA . ARG A 1 87 ? -22.222 7.707 16.232 1.00 67.38 87 ARG A CA 1
ATOM 636 C C . ARG A 1 87 ? -21.969 6.913 14.955 1.00 67.38 87 ARG A C 1
ATOM 638 O O . ARG A 1 87 ? -20.812 6.623 14.658 1.00 67.38 87 ARG A O 1
ATOM 645 N N . GLY A 1 88 ? -23.007 6.594 14.186 1.00 66.50 88 GLY A N 1
ATOM 646 C CA . GLY A 1 88 ? -22.880 5.939 12.884 1.00 66.50 88 GLY A CA 1
ATOM 647 C C . GLY A 1 88 ? -22.038 6.766 11.914 1.00 66.50 88 GLY A C 1
ATOM 648 O O . GLY A 1 88 ? -21.089 6.251 11.329 1.00 66.50 88 GLY A O 1
ATOM 649 N N . LEU A 1 89 ? -22.307 8.071 11.833 1.00 68.31 89 LEU A N 1
ATOM 650 C CA . LEU A 1 89 ? -21.574 9.006 10.980 1.00 68.31 89 LEU A CA 1
ATOM 651 C C . LEU A 1 89 ? -20.109 9.164 11.412 1.00 68.31 89 LEU A C 1
ATOM 653 O O . LEU A 1 89 ? -19.213 9.153 10.571 1.00 68.31 89 LEU A O 1
ATOM 657 N N . ARG A 1 90 ? -19.843 9.250 12.723 1.00 68.88 90 ARG A N 1
ATOM 658 C CA . ARG A 1 90 ? -18.476 9.301 13.274 1.00 68.88 90 ARG A CA 1
ATOM 659 C C . ARG A 1 90 ? -17.709 7.998 13.044 1.00 68.88 90 ARG A C 1
ATOM 661 O O . ARG A 1 90 ? -16.524 8.040 12.732 1.00 68.88 90 ARG A O 1
ATOM 668 N N . THR A 1 91 ? -18.377 6.851 13.158 1.00 69.38 91 THR A N 1
ATOM 669 C CA . THR A 1 91 ? -17.767 5.534 12.912 1.00 69.38 91 THR A CA 1
ATOM 670 C C . THR A 1 91 ? -17.437 5.355 11.430 1.00 69.38 91 THR A C 1
ATOM 672 O O . THR A 1 91 ? -16.344 4.898 11.103 1.00 69.38 91 THR A O 1
ATOM 675 N N . LEU A 1 92 ? -18.340 5.785 10.542 1.00 70.56 92 LEU A N 1
ATOM 676 C CA . LEU A 1 92 ? -18.129 5.778 9.095 1.00 70.56 92 LEU A CA 1
ATOM 677 C C . LEU A 1 92 ? -16.993 6.731 8.687 1.00 70.56 92 LEU A C 1
ATOM 679 O O . LEU A 1 92 ? -16.092 6.339 7.951 1.00 70.56 92 LEU A O 1
ATOM 683 N N . GLY A 1 93 ? -16.980 7.957 9.221 1.00 74.62 93 GLY A N 1
ATOM 684 C CA . GLY A 1 93 ? -15.894 8.918 8.997 1.00 74.62 93 GLY A CA 1
ATOM 685 C C . GLY A 1 93 ? -14.543 8.433 9.538 1.00 74.62 93 GLY A C 1
ATOM 686 O O . GLY A 1 93 ? -13.504 8.657 8.917 1.00 74.62 93 GLY A O 1
ATOM 687 N N . GLY A 1 94 ? -14.552 7.715 10.664 1.00 76.56 94 GLY A N 1
ATOM 688 C CA . GLY A 1 94 ? -13.374 7.048 11.214 1.00 76.56 94 GLY A CA 1
ATOM 689 C C . GLY A 1 94 ? -12.823 5.964 10.285 1.00 76.56 94 GLY A C 1
ATOM 690 O O . GLY A 1 94 ? -11.621 5.959 10.022 1.00 76.56 94 GLY A O 1
ATOM 691 N N . GLY A 1 95 ? -13.696 5.105 9.749 1.00 79.50 95 GLY A N 1
ATOM 692 C CA . GLY A 1 95 ? -13.326 4.065 8.781 1.00 79.50 95 GLY A CA 1
ATOM 693 C C . GLY A 1 95 ? -12.746 4.644 7.492 1.00 79.50 95 GLY A C 1
ATOM 694 O O . GLY A 1 95 ? -11.661 4.249 7.068 1.00 79.50 95 GLY A O 1
ATOM 695 N N . LEU A 1 96 ? -13.390 5.681 6.949 1.00 82.31 96 LEU A N 1
ATOM 696 C CA . LEU A 1 96 ? -12.912 6.406 5.773 1.00 82.31 96 LEU A CA 1
ATOM 697 C C . LEU A 1 96 ? -11.481 6.931 5.957 1.00 82.31 96 LEU A C 1
ATOM 699 O O . LEU A 1 96 ? -10.617 6.716 5.107 1.00 82.31 96 LEU A O 1
ATOM 703 N N . ARG A 1 97 ? -11.211 7.599 7.083 1.00 84.94 97 ARG A N 1
ATOM 704 C CA . ARG A 1 97 ? -9.881 8.143 7.392 1.00 84.94 97 ARG A CA 1
ATOM 705 C C . ARG A 1 97 ? -8.824 7.042 7.477 1.00 84.94 97 ARG A C 1
ATOM 707 O O . ARG A 1 97 ? -7.750 7.197 6.904 1.00 84.94 97 ARG A O 1
ATOM 714 N N . GLN A 1 98 ? -9.130 5.931 8.149 1.00 85.00 98 GLN A N 1
ATOM 715 C CA . GLN A 1 98 ? -8.214 4.791 8.271 1.00 85.00 98 GLN A CA 1
ATOM 716 C C . GLN A 1 98 ? -7.882 4.182 6.905 1.00 85.00 98 GLN A C 1
ATOM 718 O O . GLN A 1 98 ? -6.717 3.898 6.628 1.00 85.00 98 GLN A O 1
ATOM 723 N N . ASN A 1 99 ? -8.880 4.045 6.035 1.00 86.00 99 ASN A N 1
ATOM 724 C CA . ASN A 1 99 ? -8.713 3.458 4.707 1.00 86.00 99 ASN A CA 1
ATOM 725 C C . ASN A 1 99 ? -7.919 4.368 3.769 1.00 86.00 99 ASN A C 1
ATOM 727 O O . ASN A 1 99 ? -7.031 3.894 3.064 1.00 86.00 99 ASN A O 1
ATOM 731 N N . LEU A 1 100 ? -8.169 5.679 3.809 1.00 87.50 100 LEU A N 1
ATOM 732 C CA . LEU A 1 100 ? -7.378 6.656 3.059 1.00 87.50 100 LEU A CA 1
ATOM 733 C C . LEU A 1 100 ? -5.919 6.674 3.527 1.00 87.50 100 LEU A C 1
ATOM 735 O O . LEU A 1 100 ? -5.013 6.637 2.696 1.00 87.50 100 LEU A O 1
ATOM 739 N N . CYS A 1 101 ? -5.682 6.672 4.843 1.00 89.50 101 CYS A N 1
ATOM 740 C CA . CYS A 1 101 ? -4.332 6.553 5.393 1.00 89.50 101 CYS A CA 1
ATOM 741 C C . CYS A 1 101 ? -3.659 5.251 4.947 1.00 89.50 101 CYS A C 1
ATOM 743 O O . CYS A 1 101 ? -2.489 5.278 4.582 1.00 89.50 101 CYS A O 1
ATOM 745 N N . PHE A 1 102 ? -4.382 4.131 4.925 1.00 89.25 102 PHE A N 1
ATOM 746 C CA . PHE A 1 102 ? -3.844 2.851 4.476 1.00 89.25 102 PHE A CA 1
ATOM 747 C C . PHE A 1 102 ? -3.430 2.861 3.005 1.00 89.25 102 PHE A C 1
ATOM 749 O O . PHE A 1 102 ? -2.292 2.510 2.698 1.00 89.25 102 PHE A O 1
ATOM 756 N N . VAL A 1 103 ? -4.316 3.298 2.104 1.00 89.94 103 VAL A N 1
ATOM 757 C CA . VAL A 1 103 ? -4.012 3.392 0.666 1.00 89.94 103 VAL A CA 1
ATOM 758 C C . VAL A 1 103 ? -2.830 4.334 0.437 1.00 89.94 103 VAL A C 1
ATOM 760 O O . VAL A 1 103 ? -1.900 3.995 -0.294 1.00 89.94 103 VAL A O 1
ATOM 763 N N . PHE A 1 104 ? -2.808 5.481 1.121 1.00 90.94 104 PHE A N 1
ATOM 764 C CA . PHE A 1 104 ? -1.687 6.415 1.065 1.00 90.94 104 PHE A CA 1
ATOM 765 C C . PHE A 1 104 ? -0.373 5.781 1.541 1.00 90.94 104 PHE A C 1
ATOM 767 O O . PHE A 1 104 ? 0.642 5.896 0.859 1.00 90.94 104 PHE A O 1
ATOM 774 N N . LEU A 1 105 ? -0.380 5.085 2.680 1.00 93.06 105 LEU A N 1
ATOM 775 C CA . LEU A 1 105 ? 0.811 4.439 3.234 1.00 93.06 105 LEU A CA 1
ATOM 776 C C . LEU A 1 105 ? 1.294 3.272 2.371 1.00 93.06 105 LEU A C 1
ATOM 778 O O . LEU A 1 105 ? 2.501 3.076 2.256 1.00 93.06 105 LEU A O 1
ATOM 782 N N . LEU A 1 106 ? 0.386 2.538 1.723 1.00 91.75 106 LEU A N 1
ATOM 783 C CA . LEU A 1 106 ? 0.746 1.516 0.743 1.00 91.75 106 LEU A CA 1
ATOM 784 C C . LEU A 1 106 ? 1.477 2.129 -0.452 1.00 91.75 106 LEU A C 1
ATOM 786 O O . LEU A 1 106 ? 2.570 1.676 -0.789 1.00 91.75 106 LEU A O 1
ATOM 790 N N . LEU A 1 107 ? 0.928 3.190 -1.048 1.00 90.75 107 LEU A N 1
ATOM 791 C CA . LEU A 1 107 ? 1.586 3.896 -2.151 1.00 90.75 107 LEU A CA 1
ATOM 792 C C . LEU A 1 107 ? 2.933 4.477 -1.710 1.00 90.75 107 LEU A C 1
ATOM 794 O O . LEU A 1 107 ? 3.931 4.304 -2.406 1.00 90.75 107 LEU A O 1
ATOM 798 N N . LEU A 1 108 ? 2.990 5.092 -0.526 1.00 91.81 108 LEU A N 1
ATOM 799 C CA . LEU A 1 108 ? 4.230 5.608 0.052 1.00 91.81 108 LEU A CA 1
ATOM 800 C C . LEU A 1 108 ? 5.270 4.497 0.240 1.00 91.81 108 LEU A C 1
ATOM 802 O O . LEU A 1 108 ? 6.441 4.710 -0.051 1.00 91.81 108 LEU A O 1
ATOM 806 N N . SER A 1 109 ? 4.859 3.312 0.694 1.00 91.00 109 SER A N 1
ATOM 807 C CA . SER A 1 109 ? 5.757 2.167 0.867 1.00 91.00 109 SER A CA 1
ATOM 808 C C . SER A 1 109 ? 6.263 1.589 -0.456 1.00 91.00 109 SER A C 1
ATOM 810 O O . SER A 1 109 ? 7.413 1.168 -0.513 1.00 91.00 109 SER A O 1
ATOM 812 N N . PHE A 1 110 ? 5.460 1.644 -1.524 1.00 88.75 110 PHE A N 1
ATOM 813 C CA . PHE A 1 110 ? 5.877 1.250 -2.870 1.00 88.75 110 PHE A CA 1
ATOM 814 C C . PHE A 1 110 ? 6.881 2.242 -3.480 1.00 88.75 110 PHE A C 1
ATOM 816 O O . PHE A 1 110 ? 7.928 1.838 -3.976 1.00 88.75 110 PHE A O 1
ATOM 823 N N . PHE A 1 111 ? 6.592 3.546 -3.428 1.00 86.44 111 PHE A N 1
ATOM 824 C CA . PHE A 1 111 ? 7.476 4.574 -3.997 1.00 86.44 111 PHE A CA 1
ATOM 825 C C . PHE A 1 111 ? 8.711 4.852 -3.124 1.00 86.44 111 PHE A C 1
ATOM 827 O O . PHE A 1 111 ? 9.755 5.273 -3.621 1.00 86.44 111 PHE A O 1
ATOM 834 N N . GLY A 1 112 ? 8.616 4.609 -1.816 1.00 82.06 112 GLY A N 1
ATOM 835 C CA . GLY A 1 112 ? 9.658 4.923 -0.841 1.00 82.06 112 GLY A CA 1
ATOM 836 C C . GLY A 1 112 ? 10.845 3.958 -0.812 1.00 82.06 112 GLY A C 1
ATOM 837 O O . GLY A 1 112 ? 11.873 4.298 -0.232 1.00 82.06 112 GLY A O 1
ATOM 838 N N . THR A 1 113 ? 10.783 2.805 -1.492 1.00 77.88 113 THR A N 1
ATOM 839 C CA . THR A 1 113 ? 11.927 1.876 -1.619 1.00 77.88 113 THR A CA 1
ATOM 840 C C . THR A 1 113 ? 13.073 2.401 -2.494 1.00 77.88 113 THR A C 1
ATOM 842 O O . THR A 1 113 ? 14.017 1.667 -2.765 1.00 77.88 113 THR A O 1
ATOM 845 N N . GLY A 1 114 ? 13.022 3.676 -2.896 1.00 61.09 114 GLY A N 1
ATOM 846 C CA . GLY A 1 114 ? 14.212 4.483 -3.181 1.00 61.09 114 GLY A CA 1
ATOM 847 C C . GLY A 1 114 ? 14.727 4.464 -4.615 1.00 61.09 114 GLY A C 1
ATOM 848 O O . GLY A 1 114 ? 15.696 5.157 -4.900 1.00 61.09 114 GLY A O 1
ATOM 849 N N . ASN A 1 115 ? 14.099 3.724 -5.531 1.00 65.31 115 ASN A N 1
ATOM 850 C CA . ASN A 1 115 ? 14.641 3.595 -6.890 1.00 65.31 115 ASN A CA 1
ATOM 851 C C . ASN A 1 115 ? 13.592 3.267 -7.964 1.00 65.31 115 ASN A C 1
ATOM 853 O O . ASN A 1 115 ? 13.883 2.650 -8.986 1.00 65.31 115 ASN A O 1
ATOM 857 N N . ILE A 1 116 ? 12.332 3.619 -7.694 1.00 67.69 116 ILE A N 1
ATOM 858 C CA . ILE A 1 116 ? 11.190 3.298 -8.550 1.00 67.69 116 ILE A CA 1
ATOM 859 C C . ILE A 1 116 ? 10.319 4.549 -8.662 1.00 67.69 116 ILE A C 1
ATOM 861 O O . ILE A 1 116 ? 9.411 4.763 -7.865 1.00 67.69 116 ILE A O 1
ATOM 865 N N . ALA A 1 117 ? 10.602 5.400 -9.649 1.00 62.97 117 ALA A N 1
ATOM 866 C CA . ALA A 1 117 ? 9.687 6.486 -10.014 1.00 62.97 117 ALA A CA 1
ATOM 867 C C . ALA A 1 117 ? 8.533 5.970 -10.895 1.00 62.97 117 ALA A C 1
ATOM 869 O O . ALA A 1 117 ? 7.403 6.436 -10.810 1.00 62.97 117 ALA A O 1
ATOM 870 N N . SER A 1 118 ? 8.818 4.976 -11.739 1.00 69.31 118 SER A N 1
ATOM 871 C CA . SER A 1 118 ? 7.853 4.271 -12.585 1.00 69.31 118 SER A CA 1
ATOM 872 C C . SER A 1 118 ? 8.414 2.899 -12.965 1.00 69.31 118 SER A C 1
ATOM 874 O O . SER A 1 118 ? 9.600 2.642 -12.749 1.00 69.31 118 SER A O 1
ATOM 876 N N . ILE A 1 119 ? 7.595 2.047 -13.598 1.00 72.50 119 ILE A N 1
ATOM 877 C CA . ILE A 1 119 ? 8.018 0.745 -14.158 1.00 72.50 119 ILE A CA 1
ATOM 878 C C . ILE A 1 119 ? 9.248 0.873 -15.069 1.00 72.50 119 ILE A C 1
ATOM 880 O O . ILE A 1 119 ? 10.110 -0.001 -15.084 1.00 72.50 119 ILE A O 1
ATOM 884 N N . ASN A 1 120 ? 9.388 2.008 -15.750 1.00 70.56 120 ASN A N 1
ATOM 885 C CA . ASN A 1 120 ? 10.476 2.247 -16.694 1.00 70.56 120 ASN A CA 1
ATOM 886 C C . ASN A 1 120 ? 11.782 2.709 -16.029 1.00 70.56 120 ASN A C 1
ATOM 888 O O . ASN A 1 120 ? 12.810 2.760 -16.693 1.00 70.56 120 ASN A O 1
ATOM 892 N N . SER A 1 121 ? 11.748 3.061 -14.741 1.00 72.62 121 SER A N 1
ATOM 893 C CA . SER A 1 121 ? 12.897 3.575 -13.984 1.00 72.62 121 SER A CA 1
ATOM 894 C C . SER A 1 121 ? 13.365 2.602 -12.897 1.00 72.62 121 SER A C 1
ATOM 896 O O . SER A 1 121 ? 14.075 3.018 -11.987 1.00 72.62 121 SER A O 1
ATOM 898 N N . PHE A 1 122 ? 12.946 1.334 -12.953 1.00 71.12 122 PHE A N 1
ATOM 899 C CA . PHE A 1 122 ? 13.366 0.320 -11.987 1.00 71.12 122 PHE A CA 1
ATOM 900 C C . PHE A 1 122 ? 14.871 0.071 -12.083 1.00 71.12 122 PHE A C 1
ATOM 902 O O . PHE A 1 122 ? 15.351 -0.508 -13.057 1.00 71.12 122 PHE A O 1
ATOM 909 N N . ASP A 1 123 ? 15.603 0.465 -11.048 1.00 76.88 123 ASP A N 1
ATOM 910 C CA . ASP A 1 123 ? 17.025 0.163 -10.934 1.00 76.88 123 ASP A CA 1
ATOM 911 C C . ASP A 1 123 ? 17.250 -1.153 -10.179 1.00 76.88 123 ASP A C 1
ATOM 913 O O . ASP A 1 123 ? 16.790 -1.317 -9.049 1.00 76.88 123 ASP A O 1
ATOM 917 N N . THR A 1 124 ? 17.987 -2.090 -10.786 1.00 79.62 124 THR A N 1
ATOM 918 C CA . THR A 1 124 ? 18.282 -3.414 -10.217 1.00 79.62 124 THR A CA 1
ATOM 919 C C . THR A 1 124 ? 19.493 -3.454 -9.285 1.00 79.62 124 THR A C 1
ATOM 921 O O . THR A 1 124 ? 19.880 -4.541 -8.851 1.00 79.62 124 THR A O 1
ATOM 924 N N . SER A 1 125 ? 20.094 -2.305 -8.961 1.00 79.12 125 SER A N 1
ATOM 925 C CA . SER A 1 125 ? 21.362 -2.230 -8.226 1.00 79.12 125 SER A CA 1
ATOM 926 C C . SER A 1 125 ? 21.410 -3.100 -6.962 1.00 79.12 125 SER A C 1
ATOM 928 O O . SER A 1 125 ? 22.409 -3.775 -6.718 1.00 79.12 125 SER A O 1
ATOM 930 N N . SER A 1 126 ? 20.328 -3.167 -6.177 1.00 80.06 126 SER A N 1
ATOM 931 C CA . SER A 1 126 ? 20.321 -3.902 -4.897 1.00 80.06 126 SER A CA 1
ATOM 932 C C . SER A 1 126 ? 20.363 -5.412 -5.021 1.00 80.06 126 SER A C 1
ATOM 934 O O . SER A 1 126 ? 20.695 -6.107 -4.065 1.00 80.06 126 SER A O 1
ATOM 936 N N . VAL A 1 127 ? 20.030 -5.940 -6.192 1.00 83.81 127 VAL A N 1
ATOM 937 C CA . VAL A 1 127 ? 20.069 -7.382 -6.424 1.00 83.81 127 VAL A CA 1
ATOM 938 C C . VAL A 1 127 ? 21.503 -7.879 -6.588 1.00 83.81 127 VAL A C 1
ATOM 940 O O . VAL A 1 127 ? 21.792 -9.030 -6.252 1.00 83.81 127 VAL A O 1
ATOM 943 N N . TYR A 1 128 ? 22.417 -7.011 -7.033 1.00 83.69 128 TYR A N 1
ATOM 944 C CA . TYR A 1 128 ? 23.823 -7.370 -7.220 1.00 83.69 128 TYR A CA 1
ATOM 945 C C . TYR A 1 128 ? 24.533 -7.755 -5.916 1.00 83.69 128 TYR A C 1
ATOM 947 O O . TYR A 1 128 ? 25.577 -8.399 -5.969 1.00 83.69 128 TYR A O 1
ATOM 955 N N . CYS A 1 129 ? 23.944 -7.454 -4.753 1.00 81.25 129 CYS A N 1
ATOM 956 C CA . CYS A 1 129 ? 24.402 -7.963 -3.460 1.00 81.25 129 CYS A CA 1
ATOM 957 C C . CYS A 1 129 ? 24.306 -9.498 -3.345 1.00 81.25 129 CYS A C 1
ATOM 959 O O . CYS A 1 129 ? 25.072 -10.094 -2.593 1.00 81.25 129 CYS A O 1
ATOM 961 N N . PHE A 1 130 ? 23.394 -10.143 -4.082 1.00 84.25 130 PHE A N 1
ATOM 962 C CA . PHE A 1 130 ? 23.172 -11.596 -4.027 1.00 84.25 130 PHE A CA 1
ATOM 963 C C . PHE A 1 130 ? 23.586 -12.313 -5.302 1.00 84.25 130 PHE A C 1
ATOM 965 O O . PHE A 1 130 ? 24.077 -13.438 -5.254 1.00 84.25 130 PHE A O 1
ATOM 972 N N . ILE A 1 131 ? 23.331 -11.689 -6.450 1.00 85.06 131 ILE A N 1
ATOM 973 C CA . ILE A 1 131 ? 23.504 -12.322 -7.749 1.00 85.06 131 ILE A CA 1
ATOM 974 C C . ILE A 1 131 ? 24.296 -11.385 -8.646 1.00 85.06 131 ILE A C 1
ATOM 976 O O . ILE A 1 131 ? 23.816 -10.330 -9.049 1.00 85.06 131 ILE A O 1
ATOM 980 N N . THR A 1 132 ? 25.506 -11.810 -8.995 1.00 83.75 132 THR A N 1
ATOM 981 C CA . THR A 1 132 ? 26.402 -11.079 -9.899 1.00 83.75 132 THR A CA 1
ATOM 982 C C . THR A 1 132 ? 26.217 -11.479 -11.363 1.00 83.75 132 THR A C 1
ATOM 984 O O . THR A 1 132 ? 26.568 -10.716 -12.259 1.00 83.75 132 THR A O 1
ATOM 987 N N . VAL A 1 133 ? 25.640 -12.658 -11.624 1.00 87.94 133 VAL A N 1
ATOM 988 C CA . VAL A 1 133 ? 25.354 -13.158 -12.977 1.00 87.94 133 VAL A CA 1
ATOM 989 C C . VAL A 1 133 ? 23.941 -12.764 -13.392 1.00 87.94 133 VAL A C 1
ATOM 991 O O . VAL A 1 133 ? 22.971 -13.081 -12.704 1.00 87.94 133 VAL A O 1
ATOM 994 N N . PHE A 1 134 ? 23.813 -12.116 -14.549 1.00 83.56 134 PHE A N 1
ATOM 995 C CA . PHE A 1 134 ? 22.519 -11.674 -15.060 1.00 83.56 134 PHE A CA 1
ATOM 996 C C . PHE A 1 134 ? 21.529 -12.843 -15.180 1.00 83.56 134 PHE A C 1
ATOM 998 O O . PHE A 1 134 ? 21.711 -13.764 -15.976 1.00 83.56 134 PHE A O 1
ATOM 1005 N N . SER A 1 135 ? 20.471 -12.794 -14.372 1.00 88.06 135 SER A N 1
ATOM 1006 C CA . SER A 1 135 ? 19.386 -13.776 -14.360 1.00 88.06 135 SER A CA 1
ATOM 1007 C C . SER A 1 135 ? 18.051 -13.045 -14.170 1.00 88.06 135 SER A C 1
ATOM 1009 O O . SER A 1 135 ? 17.607 -12.836 -13.043 1.00 88.06 135 SER A O 1
ATOM 1011 N N . PRO A 1 136 ? 17.385 -12.621 -15.258 1.00 83.56 136 PRO A N 1
ATOM 1012 C CA . PRO A 1 136 ? 16.311 -11.625 -15.192 1.00 83.56 136 PRO A CA 1
ATOM 1013 C C . PRO A 1 136 ? 15.141 -12.056 -14.299 1.00 83.56 136 PRO A C 1
ATOM 1015 O O . PRO A 1 136 ? 14.598 -11.241 -13.556 1.00 83.56 136 PRO A O 1
ATOM 1018 N N . PHE A 1 137 ? 14.793 -13.345 -14.304 1.00 88.81 137 PHE A N 1
ATOM 1019 C CA . PHE A 1 137 ? 13.719 -13.880 -13.466 1.00 88.81 137 PHE A CA 1
ATOM 1020 C C . PHE A 1 137 ? 14.072 -13.867 -11.977 1.00 88.81 137 PHE A C 1
ATOM 1022 O O . PHE A 1 137 ? 13.285 -13.391 -11.162 1.00 88.81 137 PHE A O 1
ATOM 1029 N N . THR A 1 138 ? 15.263 -14.343 -11.611 1.00 89.12 138 THR A N 1
ATOM 1030 C CA . THR A 1 138 ? 15.706 -14.367 -10.211 1.00 89.12 138 THR A CA 1
ATOM 1031 C C . THR A 1 138 ? 15.931 -12.954 -9.684 1.00 89.12 138 THR A C 1
ATOM 1033 O O . THR A 1 138 ? 15.554 -12.646 -8.555 1.00 89.12 138 THR A O 1
ATOM 1036 N N . MET A 1 139 ? 16.486 -12.070 -10.519 1.00 88.19 139 MET A N 1
ATOM 1037 C CA . MET A 1 139 ? 16.688 -10.672 -10.161 1.00 88.19 139 MET A CA 1
ATOM 1038 C C . MET A 1 139 ? 15.357 -9.943 -9.951 1.00 88.19 139 MET A C 1
ATOM 1040 O O . MET A 1 139 ? 15.189 -9.244 -8.952 1.00 88.19 139 MET A O 1
ATOM 1044 N N . GLY A 1 140 ? 14.382 -10.168 -10.837 1.00 86.50 140 GLY A N 1
ATOM 1045 C CA . GLY A 1 140 ? 13.027 -9.644 -10.682 1.00 86.50 140 GLY A CA 1
ATOM 1046 C C . GLY A 1 140 ? 12.329 -10.170 -9.425 1.00 86.50 140 GLY A C 1
ATOM 1047 O O . GLY A 1 140 ? 11.685 -9.402 -8.715 1.00 86.50 140 GLY A O 1
ATOM 1048 N N . PHE A 1 141 ? 12.503 -11.452 -9.095 1.00 89.19 141 PHE A N 1
ATOM 1049 C CA . PHE A 1 141 ? 11.932 -12.048 -7.885 1.00 89.19 141 PHE A CA 1
ATOM 1050 C C . PHE A 1 141 ? 12.491 -11.429 -6.596 1.00 89.19 141 PHE A C 1
ATOM 1052 O O . PHE A 1 141 ? 11.724 -11.075 -5.701 1.00 89.19 141 PHE A O 1
ATOM 1059 N N . LEU A 1 142 ? 13.812 -11.243 -6.508 1.00 88.94 142 LEU A N 1
ATOM 1060 C CA . LEU A 1 142 ? 14.442 -10.589 -5.356 1.00 88.94 142 LEU A CA 1
ATOM 1061 C C . LEU A 1 142 ? 13.973 -9.135 -5.208 1.00 88.94 142 LEU A C 1
ATOM 1063 O O . LEU A 1 142 ? 13.697 -8.692 -4.094 1.00 88.94 142 LEU A O 1
ATOM 1067 N N . MET A 1 143 ? 13.794 -8.419 -6.322 1.00 87.38 143 MET A N 1
ATOM 1068 C CA . MET A 1 143 ? 13.206 -7.079 -6.289 1.00 87.38 143 MET A CA 1
ATOM 1069 C C . MET A 1 143 ? 11.762 -7.067 -5.821 1.00 87.38 143 MET A C 1
ATOM 1071 O O . MET A 1 143 ? 11.377 -6.212 -5.026 1.00 87.38 143 MET A O 1
ATOM 1075 N N . LEU A 1 144 ? 10.965 -8.031 -6.271 1.00 88.50 144 LEU A N 1
ATOM 1076 C CA . LEU A 1 144 ? 9.585 -8.150 -5.836 1.00 88.50 144 LEU A CA 1
ATOM 1077 C C . LEU A 1 144 ? 9.516 -8.386 -4.321 1.00 88.50 144 LEU A C 1
ATOM 1079 O O . LEU A 1 144 ? 8.757 -7.700 -3.645 1.00 88.50 144 LEU A O 1
ATOM 1083 N N . ILE A 1 145 ? 10.370 -9.253 -3.761 1.00 89.81 145 ILE A N 1
ATOM 1084 C CA . ILE A 1 145 ? 10.483 -9.422 -2.301 1.00 89.81 145 ILE A CA 1
ATOM 1085 C C . ILE A 1 145 ? 10.836 -8.096 -1.618 1.00 89.81 145 ILE A C 1
ATOM 1087 O O . ILE A 1 145 ? 10.174 -7.721 -0.649 1.00 89.81 145 ILE A O 1
ATOM 1091 N N . LYS A 1 146 ? 11.838 -7.369 -2.126 1.00 88.75 146 LYS A N 1
ATOM 1092 C CA . LYS A 1 146 ? 12.264 -6.082 -1.556 1.00 88.75 146 LYS A CA 1
ATOM 1093 C C . LYS A 1 146 ? 11.112 -5.077 -1.462 1.00 88.75 146 LYS A C 1
ATOM 1095 O O . LYS A 1 146 ? 10.985 -4.402 -0.445 1.00 88.75 146 LYS A O 1
ATOM 1100 N N . ILE A 1 147 ? 10.266 -5.007 -2.489 1.00 89.50 147 ILE A N 1
ATOM 1101 C CA . ILE A 1 147 ? 9.122 -4.082 -2.558 1.00 89.50 147 ILE A CA 1
ATOM 1102 C C . ILE A 1 147 ? 7.965 -4.561 -1.675 1.00 89.50 147 ILE A C 1
ATOM 1104 O O . ILE A 1 147 ? 7.303 -3.757 -1.021 1.00 89.50 147 ILE A O 1
ATOM 1108 N N . LEU A 1 148 ? 7.726 -5.874 -1.610 1.00 91.38 148 LEU A N 1
ATOM 1109 C CA . LEU A 1 148 ? 6.667 -6.443 -0.776 1.00 91.38 148 LEU A CA 1
ATOM 1110 C C . LEU A 1 148 ? 6.930 -6.263 0.727 1.00 91.38 148 LEU A C 1
ATOM 1112 O O . LEU A 1 148 ? 5.969 -6.181 1.485 1.00 91.38 148 LEU A O 1
ATOM 1116 N N . LEU A 1 149 ? 8.188 -6.194 1.179 1.00 91.25 149 LEU A N 1
ATOM 1117 C CA . LEU A 1 149 ? 8.523 -6.124 2.609 1.00 91.25 149 LEU A CA 1
ATOM 1118 C C . LEU A 1 149 ? 7.970 -4.860 3.311 1.00 91.25 149 LEU A C 1
ATOM 1120 O O . LEU A 1 149 ? 7.242 -5.022 4.294 1.00 91.25 149 LEU A O 1
ATOM 1124 N N . PRO A 1 150 ? 8.221 -3.621 2.840 1.00 91.62 150 PRO A N 1
ATOM 1125 C CA . PRO A 1 150 ? 7.590 -2.424 3.404 1.00 91.62 150 PRO A CA 1
ATOM 1126 C C . PRO A 1 150 ? 6.069 -2.403 3.232 1.00 91.62 150 PRO A C 1
ATOM 1128 O O . PRO A 1 150 ? 5.356 -1.967 4.130 1.00 91.62 150 PRO A O 1
ATOM 1131 N N . MET A 1 151 ? 5.537 -2.914 2.116 1.00 92.75 151 MET A N 1
ATOM 1132 C CA . MET A 1 151 ? 4.081 -2.996 1.945 1.00 92.75 151 MET A CA 1
ATOM 1133 C C . MET A 1 151 ? 3.447 -3.973 2.953 1.00 92.75 151 MET A C 1
ATOM 1135 O O . MET A 1 151 ? 2.353 -3.728 3.463 1.00 92.75 151 MET A O 1
ATOM 1139 N N . LEU A 1 152 ? 4.147 -5.057 3.303 1.00 92.81 152 LEU A N 1
ATOM 1140 C CA . LEU A 1 152 ? 3.710 -6.013 4.317 1.00 92.81 152 LEU A CA 1
ATOM 1141 C C . LEU A 1 152 ? 3.671 -5.385 5.712 1.00 92.81 152 LEU A C 1
ATOM 1143 O O . LEU A 1 152 ? 2.734 -5.661 6.456 1.00 92.81 152 LEU A O 1
ATOM 1147 N N . THR A 1 153 ? 4.627 -4.524 6.081 1.00 91.81 153 THR A N 1
ATOM 1148 C CA . THR A 1 153 ? 4.585 -3.848 7.393 1.00 91.81 153 THR A CA 1
ATOM 1149 C C . THR A 1 153 ? 3.375 -2.923 7.514 1.00 91.81 153 THR A C 1
ATOM 1151 O O . THR A 1 153 ? 2.707 -2.934 8.551 1.00 91.81 153 THR A O 1
ATOM 1154 N N . VAL A 1 154 ? 3.023 -2.207 6.440 1.00 93.25 154 VAL A N 1
ATOM 1155 C CA . VAL A 1 154 ? 1.786 -1.410 6.356 1.00 93.25 154 VAL A CA 1
ATOM 1156 C C . VAL A 1 154 ? 0.548 -2.310 6.459 1.00 93.25 154 VAL A C 1
ATOM 1158 O O . VAL A 1 154 ? -0.371 -2.013 7.223 1.00 93.25 154 VAL A O 1
ATOM 1161 N N . GLY A 1 155 ? 0.541 -3.448 5.756 1.00 90.88 155 GLY A N 1
ATOM 1162 C CA . GLY A 1 155 ? -0.519 -4.459 5.839 1.00 90.88 155 GLY A CA 1
ATOM 1163 C C . GLY A 1 155 ? -0.730 -4.996 7.256 1.00 90.88 155 GLY A C 1
ATOM 1164 O O . GLY A 1 155 ? -1.868 -5.114 7.707 1.00 90.88 155 GLY A O 1
ATOM 1165 N N . MET A 1 156 ? 0.353 -5.257 7.995 1.00 89.69 156 MET A N 1
ATOM 1166 C CA 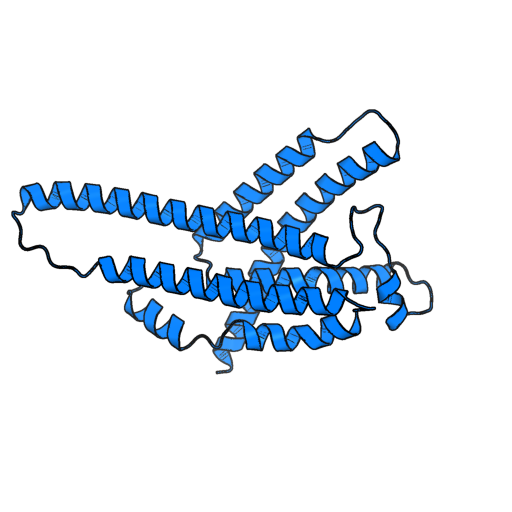. MET A 1 156 ? 0.303 -5.712 9.390 1.00 89.69 156 MET A CA 1
ATOM 1167 C C . MET A 1 156 ? -0.276 -4.639 10.312 1.00 89.69 156 MET A C 1
ATOM 1169 O O . MET A 1 156 ? -1.146 -4.945 11.126 1.00 89.69 156 MET A O 1
ATOM 1173 N N . ALA A 1 157 ? 0.167 -3.388 10.161 1.00 89.75 157 ALA A N 1
ATOM 1174 C CA . ALA A 1 157 ? -0.344 -2.250 10.923 1.00 89.75 157 ALA A CA 1
ATOM 1175 C C . ALA A 1 157 ? -1.856 -2.079 10.722 1.00 89.75 157 ALA A C 1
ATOM 1177 O O . ALA A 1 157 ? -2.613 -1.971 11.687 1.00 89.75 157 ALA A O 1
ATOM 1178 N N . PHE A 1 158 ? -2.313 -2.140 9.471 1.00 87.88 158 PHE A N 1
ATOM 1179 C CA . PHE A 1 158 ? -3.734 -2.059 9.165 1.00 87.88 158 PHE A CA 1
ATOM 1180 C C . PHE A 1 158 ? -4.501 -3.297 9.623 1.00 87.88 158 PHE A C 1
ATOM 1182 O O . PHE A 1 158 ? -5.601 -3.154 10.129 1.00 87.88 158 PHE A O 1
ATOM 1189 N N . ALA A 1 159 ? -3.946 -4.508 9.523 1.00 86.25 159 ALA A N 1
ATOM 1190 C CA . ALA A 1 159 ? -4.619 -5.728 9.971 1.00 86.25 159 ALA A CA 1
ATOM 1191 C C . ALA A 1 159 ? -4.920 -5.737 11.481 1.00 86.25 159 ALA A C 1
ATOM 1193 O O . ALA A 1 159 ? -5.928 -6.317 11.879 1.00 86.25 159 ALA A O 1
ATOM 1194 N N . ILE A 1 160 ? -4.095 -5.072 12.298 1.00 82.81 160 ILE A N 1
ATOM 1195 C CA . ILE A 1 160 ? -4.354 -4.860 13.734 1.00 82.81 160 ILE A CA 1
ATOM 1196 C C . ILE A 1 160 ? -5.578 -3.950 13.943 1.00 82.81 160 ILE A C 1
ATOM 1198 O O . ILE A 1 160 ? -6.370 -4.168 14.855 1.00 82.81 160 ILE A O 1
ATOM 1202 N N . LEU A 1 161 ? -5.749 -2.948 13.078 1.00 79.38 161 LEU A N 1
ATOM 1203 C CA . LEU A 1 161 ? -6.843 -1.971 13.126 1.00 79.38 161 LEU A CA 1
ATOM 1204 C C . LEU A 1 161 ? -8.119 -2.464 12.416 1.00 79.38 161 LEU A C 1
ATOM 1206 O O . LEU A 1 161 ? -9.228 -2.020 12.722 1.00 79.38 161 LEU A O 1
ATOM 1210 N N . ALA A 1 162 ? -7.975 -3.367 11.444 1.00 70.00 162 ALA A N 1
ATOM 1211 C CA . ALA A 1 162 ? -8.993 -3.654 10.447 1.00 70.00 162 ALA A CA 1
ATOM 1212 C C . ALA A 1 162 ? -10.177 -4.454 11.006 1.00 70.00 162 ALA A C 1
ATOM 1214 O O . ALA A 1 162 ? -10.098 -5.666 11.216 1.00 70.00 162 ALA A O 1
ATOM 1215 N N . ARG A 1 163 ? -11.343 -3.804 11.094 1.00 65.69 163 ARG A N 1
ATOM 1216 C CA . ARG A 1 163 ? -12.654 -4.473 11.119 1.00 65.69 163 ARG A CA 1
ATOM 1217 C C . ARG A 1 163 ? -12.983 -5.030 9.726 1.00 65.69 163 ARG A C 1
ATOM 1219 O O . ARG A 1 163 ? -12.523 -4.502 8.719 1.00 65.69 163 ARG A O 1
ATOM 1226 N N . SER A 1 164 ? -13.785 -6.094 9.641 1.00 57.25 164 SER A N 1
ATOM 1227 C CA . SER A 1 164 ? -14.087 -6.792 8.373 1.00 57.25 164 SER A CA 1
ATOM 1228 C C . SER A 1 164 ? -14.613 -5.879 7.255 1.00 57.25 164 SER A C 1
ATOM 1230 O O . SER A 1 164 ? -14.276 -6.104 6.097 1.00 57.25 164 SER A O 1
ATOM 1232 N N . LEU A 1 165 ? -15.374 -4.836 7.599 1.00 60.59 165 LEU A N 1
ATOM 1233 C CA . LEU A 1 165 ? -15.959 -3.878 6.651 1.00 60.59 165 LEU A CA 1
ATOM 1234 C C . LEU A 1 165 ? -14.931 -2.937 5.999 1.00 60.59 165 LEU A C 1
ATOM 1236 O O . LEU A 1 165 ? -15.143 -2.492 4.876 1.00 60.59 165 LEU A O 1
ATOM 1240 N N . LEU A 1 166 ? -13.785 -2.700 6.644 1.00 68.25 166 LEU A N 1
ATOM 1241 C CA . LEU A 1 166 ? -12.777 -1.754 6.153 1.00 68.25 166 LEU A CA 1
ATOM 1242 C C . LEU A 1 166 ? -12.050 -2.256 4.895 1.00 68.25 166 LEU A C 1
ATOM 1244 O O . LEU A 1 166 ? -11.546 -1.462 4.112 1.00 68.25 166 LEU A O 1
ATOM 1248 N N . VAL A 1 167 ? -12.038 -3.570 4.647 1.00 72.50 167 VAL A N 1
ATOM 1249 C CA . VAL A 1 167 ? -11.365 -4.155 3.470 1.00 72.50 167 VAL A CA 1
ATOM 1250 C C . VAL A 1 167 ? -12.093 -3.815 2.166 1.00 72.50 167 VAL A C 1
ATOM 1252 O O . VAL A 1 167 ? -11.452 -3.536 1.159 1.00 72.50 167 VAL A O 1
ATOM 1255 N N . LEU A 1 168 ? -13.429 -3.815 2.184 1.00 78.88 168 LEU A N 1
ATOM 1256 C CA . LEU A 1 168 ? -14.246 -3.469 1.015 1.00 78.88 168 LEU A CA 1
ATOM 1257 C C . LEU A 1 168 ? -14.124 -1.987 0.662 1.00 78.88 168 LEU A C 1
ATOM 1259 O O . LEU A 1 168 ? -14.032 -1.630 -0.507 1.00 78.88 168 LEU A O 1
ATOM 1263 N N . GLU A 1 169 ? -14.087 -1.128 1.675 1.00 80.62 169 GLU A N 1
ATOM 1264 C CA . GLU A 1 169 ? -13.897 0.306 1.481 1.00 80.62 169 GLU A CA 1
ATOM 1265 C C . GLU A 1 169 ? -12.496 0.623 0.934 1.00 80.62 169 GLU A C 1
ATOM 1267 O O . GLU A 1 169 ? -12.374 1.428 0.015 1.00 80.62 169 GLU A O 1
ATOM 1272 N N . VAL A 1 170 ? -11.445 -0.044 1.430 1.00 82.25 170 VAL A N 1
ATOM 1273 C CA . VAL A 1 170 ? -10.088 0.062 0.863 1.00 82.25 170 VAL A CA 1
ATOM 1274 C C . VAL A 1 170 ? -10.070 -0.312 -0.618 1.00 82.25 170 VAL A C 1
ATOM 1276 O O . VAL A 1 170 ? -9.483 0.418 -1.413 1.00 82.25 170 VAL A O 1
ATOM 1279 N N . LEU A 1 171 ? -10.731 -1.413 -0.993 1.00 86.00 171 LEU A N 1
ATOM 1280 C CA . LEU A 1 171 ? -10.853 -1.828 -2.391 1.00 86.00 171 LEU A CA 1
ATOM 1281 C C . LEU A 1 171 ? -11.538 -0.755 -3.238 1.00 86.00 171 LEU A C 1
ATOM 1283 O O . LEU A 1 171 ? -10.997 -0.361 -4.265 1.00 86.00 171 LEU A O 1
ATOM 1287 N N . LEU A 1 172 ? -12.662 -0.214 -2.762 1.00 87.94 172 LEU A N 1
ATOM 1288 C CA . LEU A 1 172 ? -13.386 0.846 -3.460 1.00 87.94 172 LEU A CA 1
ATOM 1289 C C . LEU A 1 172 ? -12.506 2.085 -3.691 1.00 87.94 172 LEU A C 1
ATOM 1291 O O . LEU A 1 172 ? -12.484 2.629 -4.793 1.00 87.94 172 LEU A O 1
ATOM 1295 N N . PHE A 1 173 ? -11.761 2.532 -2.675 1.00 85.12 173 PHE A N 1
ATOM 1296 C CA . PHE A 1 173 ? -10.851 3.674 -2.819 1.00 85.12 173 PHE A CA 1
ATOM 1297 C C . PHE A 1 173 ? -9.704 3.392 -3.786 1.00 85.12 173 PHE A C 1
ATOM 1299 O O . PHE A 1 173 ? -9.333 4.269 -4.569 1.00 85.12 173 PHE A O 1
ATOM 1306 N N . SER A 1 174 ? -9.162 2.177 -3.747 1.00 88.44 174 SER A N 1
ATOM 1307 C CA . SER A 1 174 ? -8.104 1.749 -4.658 1.00 88.44 174 SER A CA 1
ATOM 1308 C C . SER A 1 174 ? -8.594 1.700 -6.108 1.00 88.44 174 SER A C 1
ATOM 1310 O O . SER A 1 174 ? -7.903 2.183 -7.001 1.00 88.44 174 SER A O 1
ATOM 1312 N N . ASP A 1 175 ? -9.819 1.223 -6.338 1.00 90.44 175 ASP A N 1
ATOM 1313 C CA . ASP A 1 175 ? -10.446 1.191 -7.662 1.00 90.44 175 ASP A CA 1
ATOM 1314 C C . ASP A 1 175 ? -10.742 2.603 -8.188 1.00 90.44 175 ASP A C 1
ATOM 1316 O O . ASP A 1 175 ? -10.481 2.896 -9.355 1.00 90.44 175 ASP A O 1
ATOM 1320 N N . ILE A 1 176 ? -11.218 3.519 -7.334 1.00 91.31 176 ILE A N 1
ATOM 1321 C CA . ILE A 1 176 ? -11.395 4.936 -7.704 1.00 91.31 176 ILE A CA 1
ATOM 1322 C C . ILE A 1 176 ? -10.054 5.541 -8.140 1.00 91.31 176 ILE A C 1
ATOM 1324 O O . ILE A 1 176 ? -9.986 6.232 -9.160 1.00 91.31 176 ILE A O 1
ATOM 1328 N N . LEU A 1 177 ? -8.978 5.263 -7.399 1.00 90.31 177 LEU A N 1
ATOM 1329 C CA . LEU A 1 177 ? -7.638 5.721 -7.755 1.00 90.31 177 LEU A CA 1
ATOM 1330 C C . LEU A 1 177 ? -7.162 5.101 -9.078 1.00 90.31 177 LEU A C 1
ATOM 1332 O O . LEU A 1 177 ? -6.591 5.803 -9.913 1.00 90.31 177 LEU A O 1
ATOM 1336 N N . ALA A 1 178 ? -7.429 3.815 -9.307 1.00 91.06 178 ALA A N 1
ATOM 1337 C CA . ALA A 1 178 ? -7.094 3.139 -10.554 1.00 91.06 178 ALA A CA 1
ATOM 1338 C C . ALA A 1 178 ? -7.821 3.761 -11.753 1.00 91.06 178 ALA A C 1
ATOM 1340 O O . ALA A 1 178 ? -7.190 4.026 -12.775 1.00 91.06 178 ALA A O 1
ATOM 1341 N N . VAL A 1 179 ? -9.116 4.064 -11.619 1.00 93.44 179 VAL A N 1
ATOM 1342 C CA . VAL A 1 179 ? -9.892 4.763 -12.655 1.00 93.44 179 VAL A CA 1
ATOM 1343 C C . VAL A 1 179 ? -9.333 6.164 -12.903 1.00 93.44 179 VAL A C 1
ATOM 1345 O O . VAL A 1 179 ? -9.204 6.565 -14.056 1.00 93.44 179 VAL A O 1
ATOM 1348 N N . HIS A 1 180 ? -8.938 6.900 -11.860 1.00 93.25 180 HIS A N 1
ATOM 1349 C CA . HIS A 1 180 ? -8.303 8.209 -12.030 1.00 93.25 180 HIS A CA 1
ATOM 1350 C C . HIS A 1 180 ? -7.036 8.116 -12.895 1.00 93.25 180 HIS A C 1
ATOM 1352 O O . HIS A 1 180 ? -6.891 8.867 -13.858 1.00 93.25 180 HIS A O 1
ATOM 1358 N N . PHE A 1 181 ? -6.140 7.169 -12.601 1.00 90.75 181 PHE A N 1
ATOM 1359 C CA . PHE A 1 181 ? -4.932 6.970 -13.407 1.00 90.75 181 PHE A CA 1
ATOM 1360 C C . PHE A 1 181 ? -5.223 6.418 -14.801 1.00 90.75 181 PHE A C 1
ATOM 1362 O O . PHE A 1 181 ? -4.523 6.781 -15.741 1.00 90.75 181 PHE A O 1
ATOM 1369 N N . PHE A 1 182 ? -6.267 5.604 -14.954 1.00 92.62 182 PHE A N 1
ATOM 1370 C CA . PHE A 1 182 ? -6.730 5.134 -16.257 1.00 92.62 182 PHE A CA 1
ATOM 1371 C C . PHE A 1 182 ? -7.155 6.300 -17.156 1.00 92.62 182 PHE A C 1
ATOM 1373 O O . PHE A 1 182 ? -6.751 6.375 -18.312 1.00 92.62 182 PHE A O 1
ATOM 1380 N N . LEU A 1 183 ? -7.908 7.259 -16.612 1.00 92.12 183 LEU A N 1
ATOM 1381 C CA . LEU A 1 183 ? -8.327 8.461 -17.339 1.00 92.12 183 LEU A CA 1
ATOM 1382 C C . LEU A 1 183 ? -7.165 9.418 -17.647 1.00 92.12 183 LEU A C 1
ATOM 1384 O O . LEU A 1 183 ? -7.302 10.302 -18.489 1.00 92.12 183 LEU A O 1
ATOM 1388 N N . GLN A 1 184 ? -6.031 9.255 -16.967 1.00 91.69 184 GLN A N 1
ATOM 1389 C CA . GLN A 1 184 ? -4.831 10.064 -17.155 1.00 91.69 184 GLN A CA 1
ATOM 1390 C C . GLN A 1 184 ? -3.827 9.430 -18.136 1.00 91.69 184 GLN A C 1
ATOM 1392 O O . GLN A 1 184 ? -2.750 9.996 -18.358 1.00 91.69 184 GLN A O 1
ATOM 1397 N N . ILE A 1 185 ? -4.163 8.273 -18.719 1.00 93.50 185 ILE A N 1
ATOM 1398 C CA . ILE A 1 185 ? -3.367 7.639 -19.772 1.00 93.50 185 ILE A CA 1
ATOM 1399 C C . ILE A 1 185 ? -3.319 8.572 -20.984 1.00 93.50 185 ILE A C 1
ATOM 1401 O O . ILE A 1 185 ? -4.323 9.154 -21.393 1.00 93.50 185 ILE A O 1
ATOM 1405 N N . ARG A 1 186 ? -2.117 8.742 -21.538 1.00 88.44 186 ARG A N 1
ATOM 1406 C CA . ARG A 1 186 ? -1.873 9.608 -22.693 1.00 88.44 186 ARG A CA 1
ATOM 1407 C C . ARG A 1 186 ? -1.666 8.769 -23.946 1.00 88.44 186 ARG A C 1
ATOM 1409 O O . ARG A 1 186 ? -0.795 7.907 -23.962 1.00 88.44 186 ARG A O 1
ATOM 1416 N N . ASP A 1 187 ? -2.382 9.117 -25.011 1.00 90.88 187 ASP A N 1
ATOM 1417 C CA . ASP A 1 187 ? -2.238 8.498 -26.342 1.00 90.88 187 ASP A CA 1
ATOM 1418 C C . ASP A 1 187 ? -1.348 9.316 -27.297 1.00 90.88 187 ASP A C 1
ATOM 1420 O O . ASP A 1 187 ? -1.188 8.989 -28.471 1.00 90.88 187 ASP A O 1
ATOM 1424 N N . HIS A 1 188 ? -0.797 10.429 -26.817 1.00 89.38 188 HIS A N 1
ATOM 1425 C CA . HIS A 1 188 ? -0.044 11.400 -27.606 1.00 89.38 188 HIS A CA 1
ATOM 1426 C C . HIS A 1 188 ? 1.093 12.002 -26.773 1.00 89.38 188 HIS A C 1
ATOM 1428 O O . HIS A 1 188 ? 0.978 12.144 -25.555 1.00 89.38 188 HIS A O 1
ATOM 1434 N N . GLY A 1 189 ? 2.192 12.369 -27.435 1.00 89.19 189 GLY A N 1
ATOM 1435 C CA . GLY A 1 189 ? 3.414 12.866 -26.794 1.00 89.19 189 GLY A CA 1
ATOM 1436 C C . GLY A 1 189 ? 4.624 11.985 -27.097 1.00 89.19 189 GLY A C 1
ATOM 1437 O O . GLY A 1 189 ? 4.638 11.262 -28.095 1.00 89.19 189 GLY A O 1
ATOM 1438 N N . SER A 1 190 ? 5.661 12.062 -26.260 1.00 91.62 190 SER A N 1
ATOM 1439 C CA . SER A 1 190 ? 6.831 11.197 -26.413 1.00 91.62 190 SER A CA 1
ATOM 1440 C C . SER A 1 190 ? 6.511 9.754 -26.001 1.00 91.62 190 SER A C 1
ATOM 1442 O O . SER A 1 190 ? 5.670 9.514 -25.134 1.00 91.62 190 SER A O 1
ATOM 1444 N N . TRP A 1 191 ? 7.222 8.776 -26.570 1.00 90.38 191 TRP A N 1
ATOM 1445 C CA . TRP A 1 191 ? 7.100 7.367 -26.164 1.00 90.38 191 TRP A CA 1
ATOM 1446 C C . TRP A 1 191 ? 7.344 7.157 -24.664 1.00 90.38 191 TRP A C 1
ATOM 1448 O O . TRP A 1 191 ? 6.725 6.290 -24.049 1.00 90.38 191 TRP A O 1
ATOM 1458 N N . LEU A 1 192 ? 8.220 7.971 -24.069 1.00 87.50 192 LEU A N 1
ATOM 1459 C CA . LEU A 1 192 ? 8.491 7.941 -22.637 1.00 87.50 192 LEU A CA 1
ATOM 1460 C C . LEU A 1 192 ? 7.287 8.437 -21.826 1.00 87.50 192 LEU A C 1
ATOM 1462 O O . LEU A 1 192 ? 6.941 7.824 -20.820 1.00 87.50 192 LEU A O 1
ATOM 1466 N N . ASP A 1 193 ? 6.612 9.498 -22.268 1.00 88.25 193 ASP A N 1
ATOM 1467 C CA . ASP A 1 193 ? 5.416 10.027 -21.595 1.00 88.25 193 ASP A CA 1
ATOM 1468 C C . ASP A 1 193 ? 4.242 9.045 -21.662 1.00 88.25 193 ASP A C 1
ATOM 1470 O O . ASP A 1 193 ? 3.534 8.834 -20.676 1.00 88.25 193 ASP A O 1
ATOM 1474 N N . ILE A 1 194 ? 4.067 8.394 -22.814 1.00 91.06 194 ILE A N 1
ATOM 1475 C CA . ILE A 1 194 ? 3.060 7.343 -22.989 1.00 91.06 194 ILE A CA 1
ATOM 1476 C C . ILE A 1 194 ? 3.381 6.183 -22.039 1.00 91.06 194 ILE A C 1
ATOM 1478 O O . ILE A 1 194 ? 2.547 5.798 -21.218 1.00 91.06 194 ILE A O 1
ATOM 1482 N N . GLY A 1 195 ? 4.622 5.686 -22.072 1.00 89.81 195 GLY A N 1
ATOM 1483 C CA . GLY A 1 195 ? 5.063 4.578 -21.228 1.00 89.81 195 GLY A CA 1
ATOM 1484 C C . GLY A 1 195 ? 4.989 4.874 -19.726 1.00 89.81 195 GLY A C 1
ATOM 1485 O O . GLY A 1 195 ? 4.627 3.994 -18.950 1.00 89.81 195 GLY A O 1
ATOM 1486 N N . THR A 1 196 ? 5.283 6.102 -19.298 1.00 88.38 196 THR A N 1
ATOM 1487 C CA . THR A 1 196 ? 5.177 6.499 -17.883 1.00 88.38 196 THR A CA 1
ATOM 1488 C C . THR A 1 196 ? 3.725 6.607 -17.423 1.00 88.38 196 THR A C 1
ATOM 1490 O O . THR A 1 196 ? 3.418 6.147 -16.324 1.00 88.38 196 THR A O 1
ATOM 1493 N N . SER A 1 197 ? 2.814 7.120 -18.261 1.00 91.62 197 SER A N 1
ATOM 1494 C CA . SER A 1 197 ? 1.380 7.166 -17.936 1.00 91.62 197 S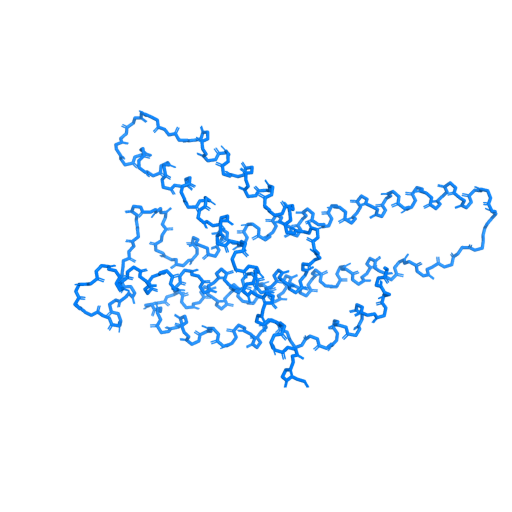ER A CA 1
ATOM 1495 C C . SER A 1 197 ? 0.785 5.762 -17.746 1.00 91.62 197 SER A C 1
ATOM 1497 O O . SER A 1 197 ? 0.130 5.499 -16.736 1.00 91.62 197 SER A O 1
ATOM 1499 N N . ILE A 1 198 ? 1.121 4.826 -18.644 1.00 91.25 198 ILE A N 1
ATOM 1500 C CA . ILE A 1 198 ? 0.749 3.408 -18.530 1.00 91.25 198 ILE A CA 1
ATOM 1501 C C . ILE A 1 198 ? 1.400 2.791 -17.287 1.00 91.25 198 ILE A C 1
ATOM 1503 O O . ILE A 1 198 ? 0.748 2.073 -16.532 1.00 91.25 198 ILE A O 1
ATOM 1507 N N . GLY A 1 199 ? 2.674 3.107 -17.039 1.00 90.12 199 GLY A N 1
ATOM 1508 C CA . GLY A 1 199 ? 3.408 2.644 -15.867 1.00 90.12 199 GLY A CA 1
ATOM 1509 C C . GLY A 1 199 ? 2.729 3.028 -14.552 1.00 90.12 199 GLY A C 1
ATOM 1510 O O . GLY A 1 199 ? 2.579 2.172 -13.685 1.00 90.12 199 GLY A O 1
ATOM 1511 N N . HIS A 1 200 ? 2.267 4.274 -14.407 1.00 88.88 200 HIS A N 1
ATOM 1512 C CA . HIS A 1 200 ? 1.536 4.710 -13.212 1.00 88.88 200 HIS A CA 1
ATOM 1513 C C . HIS A 1 200 ? 0.223 3.945 -13.021 1.00 88.88 200 HIS A C 1
ATOM 1515 O O . HIS A 1 200 ? -0.064 3.499 -11.911 1.00 88.88 200 HIS A O 1
ATOM 1521 N N . TYR A 1 201 ? -0.542 3.735 -14.096 1.00 91.69 201 TYR A N 1
ATOM 1522 C CA . TYR A 1 201 ? -1.771 2.945 -14.033 1.00 91.69 201 TYR A CA 1
ATOM 1523 C C . TYR A 1 201 ? -1.501 1.498 -13.590 1.00 91.69 201 TYR A C 1
ATOM 1525 O O . TYR A 1 201 ? -2.144 0.998 -12.665 1.00 91.69 201 TYR A O 1
ATOM 1533 N N . VAL A 1 202 ? -0.498 0.841 -14.183 1.00 91.19 202 VAL A N 1
ATOM 1534 C CA . VAL A 1 202 ? -0.121 -0.535 -13.824 1.00 91.19 202 VAL A CA 1
ATOM 1535 C C . VAL A 1 202 ? 0.369 -0.622 -12.380 1.00 91.19 202 VAL A C 1
ATOM 1537 O O . VAL A 1 202 ? 0.024 -1.578 -11.690 1.00 91.19 202 VAL A O 1
ATOM 1540 N N . VAL A 1 203 ? 1.119 0.371 -11.890 1.00 89.69 203 VAL A N 1
ATOM 1541 C CA . VAL A 1 203 ? 1.538 0.431 -10.481 1.00 89.69 203 VAL A CA 1
ATOM 1542 C C . VAL A 1 203 ? 0.328 0.460 -9.554 1.00 89.69 203 VAL A C 1
ATOM 1544 O O . VAL A 1 203 ? 0.276 -0.343 -8.630 1.00 89.69 203 VAL A O 1
ATOM 1547 N N . VAL A 1 204 ? -0.662 1.321 -9.807 1.00 90.88 204 VAL A N 1
ATOM 1548 C CA . VAL A 1 204 ? -1.864 1.413 -8.958 1.00 90.88 204 VAL A CA 1
ATOM 1549 C C . VAL A 1 204 ? -2.692 0.126 -9.003 1.00 90.88 204 VAL A C 1
ATOM 1551 O O . VAL A 1 204 ? -3.167 -0.348 -7.972 1.00 90.88 204 VAL A O 1
ATOM 1554 N N . MET A 1 205 ? -2.818 -0.503 -10.170 1.00 91.31 205 MET A N 1
ATOM 1555 C CA . MET A 1 205 ? -3.476 -1.809 -10.284 1.00 91.31 205 MET A CA 1
ATOM 1556 C C . MET A 1 205 ? -2.715 -2.900 -9.515 1.00 91.31 205 MET A C 1
ATOM 1558 O O . MET A 1 205 ? -3.316 -3.686 -8.780 1.00 91.31 205 MET A O 1
ATOM 1562 N N . ALA A 1 206 ? -1.386 -2.933 -9.632 1.00 90.25 206 ALA A N 1
ATOM 1563 C CA . ALA A 1 206 ? -0.545 -3.897 -8.933 1.00 90.25 206 ALA A CA 1
ATOM 1564 C C . ALA A 1 206 ? -0.584 -3.696 -7.412 1.00 90.25 206 ALA A C 1
ATOM 1566 O O . ALA A 1 206 ? -0.701 -4.678 -6.679 1.00 90.25 206 ALA A O 1
ATOM 1567 N N . THR A 1 207 ? -0.544 -2.452 -6.922 1.00 89.44 207 THR A N 1
ATOM 1568 C CA . THR A 1 207 ? -0.668 -2.153 -5.488 1.00 89.44 207 THR A CA 1
ATOM 1569 C C . THR A 1 207 ? -2.063 -2.485 -4.962 1.00 89.44 207 THR A C 1
ATOM 1571 O O . THR A 1 207 ? -2.170 -2.988 -3.845 1.00 89.44 207 THR A O 1
ATOM 1574 N N . THR A 1 208 ? -3.118 -2.322 -5.770 1.00 89.94 208 THR A N 1
ATOM 1575 C CA . THR A 1 208 ? -4.486 -2.754 -5.428 1.00 89.94 208 THR A CA 1
ATOM 1576 C C . THR A 1 208 ? -4.542 -4.263 -5.198 1.00 89.94 208 THR A C 1
ATOM 1578 O O . THR A 1 208 ? -4.973 -4.715 -4.137 1.00 89.94 208 THR A O 1
ATOM 1581 N N . VAL A 1 209 ? -4.035 -5.060 -6.142 1.00 89.94 209 VAL A N 1
ATOM 1582 C CA . VAL A 1 209 ? -3.990 -6.527 -6.004 1.00 89.94 209 VAL A CA 1
ATOM 1583 C C . VAL A 1 209 ? -3.098 -6.946 -4.833 1.00 89.94 209 VAL A C 1
ATOM 1585 O O . VAL A 1 209 ? -3.484 -7.795 -4.024 1.00 89.94 209 VAL A O 1
ATOM 1588 N N . ALA A 1 210 ? -1.923 -6.323 -4.703 1.00 89.75 210 ALA A N 1
ATOM 1589 C CA . ALA A 1 210 ? -1.006 -6.583 -3.602 1.00 89.75 210 ALA A CA 1
ATOM 1590 C C . ALA A 1 210 ? -1.653 -6.270 -2.249 1.00 89.75 210 ALA A C 1
ATOM 1592 O O . ALA A 1 210 ? -1.458 -7.035 -1.312 1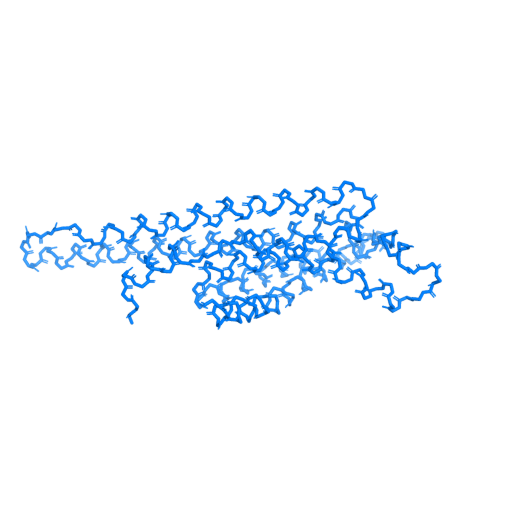.00 89.75 210 ALA A O 1
ATOM 1593 N N . SER A 1 211 ? -2.470 -5.217 -2.138 1.00 89.06 211 SER A N 1
ATOM 1594 C CA . SER A 1 211 ? -3.135 -4.848 -0.884 1.00 89.06 211 SER A CA 1
ATOM 1595 C C . SER A 1 211 ? -3.994 -5.988 -0.330 1.00 89.06 211 SER A C 1
ATOM 1597 O O . SER A 1 211 ? -3.883 -6.320 0.847 1.00 89.06 211 SER A O 1
ATOM 1599 N N . VAL A 1 212 ? -4.772 -6.670 -1.178 1.00 88.50 212 VAL A N 1
ATOM 1600 C CA . VAL A 1 212 ? -5.615 -7.806 -0.771 1.00 88.50 212 VAL A CA 1
ATOM 1601 C C . VAL A 1 212 ? -4.760 -8.979 -0.306 1.00 88.50 212 VAL A C 1
ATOM 1603 O O . VAL A 1 212 ? -5.002 -9.545 0.763 1.00 88.50 212 VAL A O 1
ATOM 1606 N N . ALA A 1 213 ? -3.742 -9.331 -1.095 1.00 90.00 213 ALA A N 1
ATOM 1607 C CA . ALA A 1 213 ? -2.840 -10.433 -0.783 1.00 90.00 213 ALA A CA 1
ATOM 1608 C C . ALA A 1 213 ? -2.070 -10.179 0.522 1.00 90.00 213 ALA A C 1
ATOM 1610 O O . ALA A 1 213 ? -1.979 -11.062 1.376 1.00 90.00 213 ALA A O 1
ATOM 1611 N N . LEU A 1 214 ? -1.567 -8.958 0.705 1.00 90.62 214 LEU A N 1
ATOM 1612 C CA . LEU A 1 214 ? -0.840 -8.538 1.896 1.00 90.62 214 LEU A CA 1
ATOM 1613 C C . LEU A 1 214 ? -1.748 -8.509 3.117 1.00 90.62 214 LEU A C 1
ATOM 1615 O O . LEU A 1 214 ? -1.344 -9.006 4.156 1.00 90.62 214 LEU A O 1
ATOM 1619 N N . LEU A 1 215 ? -2.988 -8.030 3.008 1.00 88.31 215 LEU A N 1
ATOM 1620 C CA . LEU A 1 215 ? -3.940 -8.075 4.121 1.00 88.31 215 LEU A CA 1
ATOM 1621 C C . LEU A 1 215 ? -4.266 -9.509 4.546 1.00 88.31 215 LEU A C 1
ATOM 1623 O O . LEU A 1 215 ? -4.340 -9.796 5.744 1.00 88.31 215 LEU A O 1
ATOM 1627 N N . ALA A 1 216 ? -4.433 -10.421 3.586 1.00 87.94 216 ALA A N 1
ATOM 1628 C CA . ALA A 1 216 ? -4.616 -11.837 3.878 1.00 87.94 216 ALA A CA 1
ATOM 1629 C C . ALA A 1 216 ? -3.378 -12.423 4.577 1.00 87.94 216 ALA A C 1
ATOM 1631 O O . ALA A 1 216 ? -3.506 -13.029 5.643 1.00 87.94 216 ALA A O 1
ATOM 1632 N N . ALA A 1 217 ? -2.181 -12.181 4.033 1.00 89.44 217 ALA A N 1
ATOM 1633 C CA . ALA A 1 217 ? -0.919 -12.613 4.628 1.00 89.44 217 ALA A CA 1
ATOM 1634 C C . ALA A 1 217 ? -0.735 -12.044 6.041 1.00 89.44 217 ALA A C 1
ATOM 1636 O O . ALA A 1 217 ? -0.392 -12.776 6.967 1.00 89.44 217 ALA A O 1
ATOM 1637 N N . SER A 1 218 ? -1.043 -10.765 6.241 1.00 89.38 218 SER A N 1
ATOM 1638 C CA . SER A 1 218 ? -0.909 -10.095 7.525 1.00 89.38 218 SER A CA 1
ATOM 1639 C C . SER A 1 218 ? -1.819 -10.689 8.592 1.00 89.38 218 SER A C 1
ATOM 1641 O O . SER A 1 218 ? -1.380 -10.962 9.709 1.00 89.38 218 SER A O 1
ATOM 1643 N N . ARG A 1 219 ? -3.079 -10.969 8.244 1.00 86.31 219 ARG A N 1
ATOM 1644 C CA . ARG A 1 219 ? -4.015 -11.653 9.145 1.00 86.31 219 ARG A CA 1
ATOM 1645 C C . ARG A 1 219 ? -3.545 -13.061 9.488 1.00 86.31 219 ARG A C 1
ATOM 1647 O O . ARG A 1 219 ? -3.637 -13.454 10.647 1.00 86.31 219 ARG A O 1
ATOM 1654 N N . LEU A 1 220 ? -3.020 -13.802 8.513 1.00 86.50 220 LEU A N 1
ATOM 1655 C CA . LEU A 1 220 ? -2.469 -15.137 8.743 1.00 86.50 220 LEU A CA 1
ATOM 1656 C C . LEU A 1 220 ? -1.265 -15.096 9.692 1.00 86.50 220 LEU A C 1
ATOM 1658 O O . LEU A 1 220 ? -1.222 -15.877 10.640 1.00 86.50 220 LEU A O 1
ATOM 1662 N N . LEU A 1 221 ? -0.333 -14.161 9.488 1.00 84.38 221 LEU A N 1
ATOM 1663 C CA . LEU A 1 221 ? 0.851 -13.989 10.336 1.00 84.38 221 LEU A CA 1
ATOM 1664 C C . LEU A 1 221 ? 0.477 -13.611 11.773 1.00 84.38 221 LEU A C 1
ATOM 1666 O O . LEU A 1 221 ? 0.970 -14.222 12.722 1.00 84.38 221 LEU A O 1
ATOM 1670 N N . LEU A 1 222 ? -0.430 -12.645 11.949 1.00 82.06 222 LEU A N 1
ATOM 1671 C CA . LEU A 1 222 ? -0.930 -12.260 13.273 1.00 82.06 222 LEU A CA 1
ATOM 1672 C C . LEU A 1 222 ? -1.671 -13.415 13.952 1.00 82.06 222 LEU A C 1
ATOM 1674 O O . LEU A 1 222 ? -1.497 -13.650 15.148 1.00 82.06 222 LEU A O 1
ATOM 1678 N N . HIS A 1 223 ? -2.458 -14.173 13.189 1.00 83.25 223 HIS A N 1
ATOM 1679 C CA . HIS A 1 223 ? -3.187 -15.314 13.718 1.00 83.25 223 HIS A CA 1
ATOM 1680 C C . HIS A 1 223 ? -2.250 -16.444 14.162 1.00 83.25 223 HIS A C 1
ATOM 1682 O O . HIS A 1 223 ? -2.407 -16.960 15.265 1.00 83.25 223 HIS A O 1
ATOM 1688 N N . GLN A 1 224 ? -1.246 -16.808 13.359 1.00 82.56 224 GLN A N 1
ATOM 1689 C CA . GLN A 1 224 ? -0.244 -17.808 13.748 1.00 82.56 224 GLN A CA 1
ATOM 1690 C C . GLN A 1 224 ? 0.508 -17.390 15.010 1.00 82.56 224 GLN A C 1
ATOM 1692 O O . GLN A 1 224 ? 0.666 -18.198 15.922 1.00 82.56 224 GLN A O 1
ATOM 1697 N N . ARG A 1 225 ? 0.894 -16.115 15.095 1.00 75.31 225 ARG A N 1
ATOM 1698 C CA . ARG A 1 225 ? 1.551 -15.552 16.274 1.00 75.31 225 ARG A CA 1
ATOM 1699 C C . ARG A 1 225 ? 0.685 -15.665 17.528 1.00 75.31 225 ARG A C 1
ATOM 1701 O O . ARG A 1 225 ? 1.187 -16.072 18.567 1.00 75.31 225 ARG A O 1
ATOM 1708 N N . SER A 1 226 ? -0.611 -15.368 17.422 1.00 73.88 226 SER A N 1
ATOM 1709 C CA . SER A 1 226 ? -1.544 -15.496 18.551 1.00 73.88 226 SER A CA 1
ATOM 1710 C C . SER A 1 226 ? -1.720 -16.932 19.056 1.00 73.88 226 SER A C 1
ATOM 1712 O O . SER A 1 226 ? -2.145 -17.112 20.185 1.00 73.88 226 SER A O 1
ATOM 1714 N N . ARG A 1 227 ? -1.401 -17.952 18.243 1.00 74.56 227 ARG A N 1
ATOM 1715 C CA . ARG A 1 227 ? -1.436 -19.363 18.668 1.00 74.56 227 ARG A CA 1
ATOM 1716 C C . ARG A 1 227 ? -0.157 -19.820 19.378 1.00 74.56 227 ARG A C 1
ATOM 1718 O O . ARG A 1 227 ? -0.158 -20.902 19.950 1.00 74.56 227 ARG A O 1
ATOM 1725 N N . GLN A 1 228 ? 0.942 -19.078 19.238 1.00 69.56 228 GLN A N 1
ATOM 1726 C CA . GLN A 1 228 ? 2.251 -19.440 19.797 1.00 69.56 228 GLN A CA 1
ATOM 1727 C C . GLN A 1 228 ? 2.518 -18.813 21.173 1.00 69.56 228 GLN A C 1
ATOM 1729 O O . GLN A 1 228 ? 3.445 -19.250 21.852 1.00 69.56 228 GLN A O 1
ATOM 1734 N N . LEU A 1 229 ? 1.742 -17.792 21.545 1.00 56.62 229 LEU A N 1
ATOM 1735 C CA . LEU A 1 229 ? 1.727 -17.158 22.866 1.00 56.62 229 LEU A CA 1
ATOM 1736 C C . LEU A 1 229 ? 0.650 -17.806 23.740 1.00 56.62 229 LEU A C 1
ATOM 1738 O O . LEU A 1 229 ? 0.910 -17.943 24.953 1.00 56.62 229 LEU A O 1
#